Protein AF-0000000077150088 (afdb_homodimer)

Structure (mmCIF, N/CA/C/O backbone):
data_AF-0000000077150088-model_v1
#
loop_
_entity.id
_entity.type
_entity.pdbx_description
1 polymer 'Uncharacterized protein'
#
loop_
_atom_site.group_PDB
_atom_site.id
_atom_site.type_symbol
_atom_site.label_atom_id
_atom_site.label_alt_id
_atom_site.label_comp_id
_atom_site.label_asym_id
_atom_site.label_entity_id
_atom_site.label_seq_id
_atom_site.pdbx_PDB_ins_code
_atom_site.Cartn_x
_atom_site.Cartn_y
_atom_site.Cartn_z
_atom_site.occupancy
_atom_site.B_iso_or_equiv
_atom_site.auth_seq_id
_atom_site.auth_comp_id
_atom_site.auth_asym_id
_atom_site.auth_atom_id
_atom_site.pdbx_PDB_model_num
ATOM 1 N N . MET A 1 1 ? -1.764 -74.062 -27.953 1 73.75 1 MET A N 1
ATOM 2 C CA . MET A 1 1 ? -1.691 -73 -28.906 1 73.75 1 MET A CA 1
ATOM 3 C C . MET 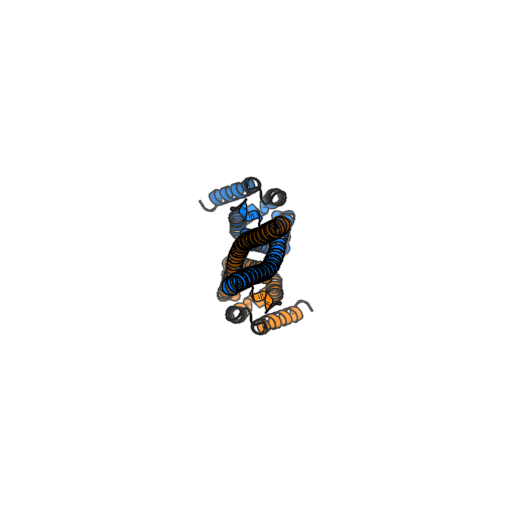A 1 1 ? -2.662 -71.875 -28.516 1 73.75 1 MET A C 1
ATOM 5 O O . MET A 1 1 ? -2.277 -70.688 -28.438 1 73.75 1 MET A O 1
ATOM 9 N N . LEU A 1 2 ? -3.887 -72.25 -28.016 1 81.06 2 LEU A N 1
ATOM 10 C CA . LEU A 1 2 ? -4.934 -71.312 -27.672 1 81.06 2 LEU A CA 1
ATOM 11 C C . LEU A 1 2 ? -4.582 -70.562 -26.391 1 81.06 2 LEU A C 1
ATOM 13 O O . LEU A 1 2 ? -4.773 -69.312 -26.312 1 81.06 2 LEU A O 1
ATOM 17 N N . ASN A 1 3 ? -3.908 -71.125 -25.469 1 83.56 3 ASN A N 1
ATOM 18 C CA . ASN A 1 3 ? -3.551 -70.5 -24.203 1 83.56 3 ASN A CA 1
ATOM 19 C C . ASN A 1 3 ? -2.42 -69.5 -24.359 1 83.56 3 ASN A C 1
ATOM 21 O O . ASN A 1 3 ? -2.406 -68.438 -23.688 1 83.56 3 ASN A O 1
ATOM 25 N N . GLN A 1 4 ? -1.544 -69.812 -25.297 1 83.75 4 GLN A N 1
ATOM 26 C CA . GLN A 1 4 ? -0.42 -68.938 -25.562 1 83.75 4 GLN A CA 1
ATOM 27 C C . GLN A 1 4 ? -0.878 -67.625 -26.266 1 83.75 4 GLN A C 1
ATOM 29 O O . GLN A 1 4 ? -0.397 -66.562 -25.969 1 83.75 4 GLN A O 1
ATOM 34 N N . VAL A 1 5 ? -1.806 -67.875 -27.172 1 76.44 5 VAL A N 1
ATOM 35 C CA . VAL A 1 5 ? -2.346 -66.75 -27.922 1 76.44 5 VAL A CA 1
ATOM 36 C C . VAL A 1 5 ? -3.131 -65.812 -26.969 1 76.44 5 VAL A C 1
ATOM 38 O O . VAL A 1 5 ? -3.006 -64.625 -27.047 1 76.44 5 VAL A O 1
ATOM 41 N N . ASN A 1 6 ? -3.908 -66.375 -26.078 1 77.75 6 ASN A N 1
ATOM 42 C CA . ASN A 1 6 ? -4.691 -65.562 -25.109 1 77.75 6 ASN A CA 1
ATOM 43 C C . ASN A 1 6 ? -3.795 -64.812 -24.141 1 77.75 6 ASN A C 1
ATOM 45 O O . ASN A 1 6 ? -4.105 -63.656 -23.797 1 77.75 6 ASN A O 1
ATOM 49 N N . LYS A 1 7 ? -2.719 -65.375 -23.766 1 81.5 7 LYS A N 1
ATOM 50 C CA . LYS A 1 7 ? -1.766 -64.75 -22.875 1 81.5 7 LYS A CA 1
ATOM 51 C C . LYS A 1 7 ? -1.104 -63.562 -23.562 1 81.5 7 LYS A C 1
ATOM 53 O O . LYS A 1 7 ? -0.898 -62.5 -22.953 1 81.5 7 LYS A O 1
ATOM 58 N N . LEU A 1 8 ? -0.9 -63.656 -24.812 1 77.44 8 LEU A N 1
ATOM 59 C CA . LEU A 1 8 ? -0.286 -62.594 -25.609 1 77.44 8 LEU A CA 1
ATOM 60 C C . LEU A 1 8 ? -1.258 -61.438 -25.812 1 77.44 8 LEU A C 1
ATOM 62 O O . LEU A 1 8 ? -0.861 -60.281 -25.75 1 77.44 8 LEU A O 1
ATOM 66 N N . ILE A 1 9 ? -2.492 -61.75 -26.031 1 77.75 9 ILE A N 1
ATOM 67 C CA . ILE A 1 9 ? -3.539 -60.75 -26.219 1 77.75 9 ILE A CA 1
ATOM 68 C C . ILE A 1 9 ? -3.766 -60 -24.922 1 77.75 9 ILE A C 1
ATOM 70 O O . ILE A 1 9 ? -3.854 -58.75 -24.922 1 77.75 9 ILE A O 1
ATOM 74 N N . HIS A 1 10 ? -3.793 -60.688 -23.859 1 81.81 10 HIS A N 1
ATOM 75 C CA . HIS A 1 10 ? -3.975 -60.062 -22.547 1 81.81 10 HIS A CA 1
ATOM 76 C C . HIS A 1 10 ? -2.811 -59.125 -22.203 1 81.81 10 HIS A C 1
ATOM 78 O O . HIS A 1 10 ? -3.014 -58.062 -21.656 1 81.81 10 HIS A O 1
ATOM 84 N N . LYS A 1 11 ? -1.665 -59.625 -22.594 1 81.19 11 LYS A N 1
ATOM 85 C CA . LYS A 1 11 ? -0.478 -58.844 -22.328 1 81.19 11 LYS A CA 1
ATOM 86 C C . LYS A 1 11 ? -0.499 -57.531 -23.156 1 81.19 11 LYS A C 1
ATOM 88 O O . LYS A 1 11 ? -0.157 -56.469 -22.656 1 81.19 11 LYS A O 1
ATOM 93 N N . LYS A 1 12 ? -0.99 -57.625 -24.391 1 81.75 12 LYS A N 1
ATOM 94 C CA . LYS A 1 12 ? -1.081 -56.469 -25.266 1 81.75 12 LYS A CA 1
ATOM 95 C C . LYS A 1 12 ? -2.123 -55.469 -24.75 1 81.75 12 LYS A C 1
ATOM 97 O O . LYS A 1 12 ? -1.881 -54.281 -24.734 1 81.75 12 LYS A O 1
ATOM 102 N N . TYR A 1 13 ? -3.193 -55.969 -24.328 1 84.06 13 TYR A N 1
ATOM 103 C CA . TYR A 1 13 ? -4.258 -55.125 -23.797 1 84.06 13 TYR A CA 1
ATOM 104 C C . TYR A 1 13 ? -3.811 -54.469 -22.5 1 84.06 13 TYR A C 1
ATOM 106 O O . TYR A 1 13 ? -4.121 -53.281 -22.281 1 84.06 13 TYR A O 1
ATOM 114 N N . PHE A 1 14 ? -3.084 -55.188 -21.75 1 84.31 14 PHE A N 1
ATOM 115 C CA . PHE A 1 14 ? -2.574 -54.656 -20.484 1 84.31 14 PHE A CA 1
ATOM 116 C C . PHE A 1 14 ? -1.602 -53.531 -20.75 1 84.31 14 PHE A C 1
ATOM 118 O O . PHE A 1 14 ? -1.722 -52.438 -20.141 1 84.31 14 PHE A O 1
ATOM 125 N N . VAL A 1 15 ? -0.765 -53.75 -21.688 1 84.94 15 VAL A N 1
ATOM 126 C CA . VAL A 1 15 ? 0.236 -52.719 -22.016 1 84.94 15 VAL A CA 1
ATOM 127 C C . VAL A 1 15 ? -0.448 -51.5 -22.609 1 84.94 15 VAL A C 1
ATOM 129 O O . VAL A 1 15 ? -0.115 -50.375 -22.25 1 84.94 15 VAL A O 1
ATOM 132 N N . ASN A 1 16 ? -1.408 -51.688 -23.469 1 86.31 16 ASN A N 1
ATOM 133 C CA . ASN A 1 16 ? -2.158 -50.594 -24.047 1 86.31 16 ASN A CA 1
ATOM 134 C C . ASN A 1 16 ? -2.92 -49.812 -22.984 1 86.31 16 ASN A C 1
ATOM 136 O O . ASN A 1 16 ? -2.988 -48.594 -23.047 1 86.31 16 ASN A O 1
ATOM 140 N N . SER A 1 17 ? -3.439 -50.594 -22.031 1 88 17 SER A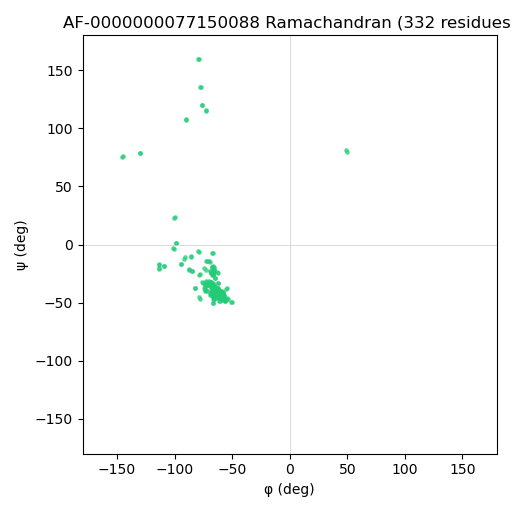 N 1
ATOM 141 C CA . SER A 1 17 ? -4.168 -49.938 -20.953 1 88 17 SER A CA 1
ATOM 142 C C . SER A 1 17 ? -3.244 -49.062 -20.109 1 88 17 SER A C 1
ATOM 144 O O . SER A 1 17 ? -3.619 -47.969 -19.719 1 88 17 SER A O 1
ATOM 146 N N . ILE A 1 18 ? -2.068 -49.5 -19.891 1 88.44 18 ILE A N 1
ATOM 147 C CA . ILE A 1 18 ? -1.089 -48.75 -19.125 1 88.44 18 ILE A CA 1
ATOM 148 C C . ILE A 1 18 ? -0.683 -47.5 -19.875 1 88.44 18 ILE A C 1
ATOM 150 O O . ILE A 1 18 ? -0.59 -46.406 -19.297 1 88.44 18 ILE A O 1
ATOM 154 N N . ILE A 1 19 ? -0.503 -47.594 -21.172 1 89.38 19 ILE A N 1
ATOM 155 C CA . ILE A 1 19 ? -0.108 -46.469 -22.016 1 89.38 19 ILE A CA 1
ATOM 156 C C . ILE A 1 19 ? -1.217 -45.406 -22.031 1 89.38 19 ILE A C 1
ATOM 158 O O . ILE A 1 19 ? -0.952 -44.219 -21.875 1 89.38 19 ILE A O 1
ATOM 162 N N . ILE A 1 20 ? -2.398 -45.906 -22.141 1 90.25 20 ILE A N 1
ATOM 163 C CA . ILE A 1 20 ? -3.541 -45 -22.172 1 90.25 20 ILE A CA 1
ATOM 164 C C . ILE A 1 20 ? -3.648 -44.281 -20.828 1 90.25 20 ILE A C 1
ATOM 166 O O . ILE A 1 20 ? -3.865 -43.062 -20.797 1 90.25 20 ILE A O 1
ATOM 170 N N . LEU A 1 21 ? -3.469 -45 -19.719 1 91.12 21 LEU A N 1
ATOM 171 C CA . LEU A 1 21 ? -3.527 -44.406 -18.391 1 91.12 21 LEU A CA 1
ATOM 172 C C . LEU A 1 21 ? -2.441 -43.344 -18.219 1 91.12 21 LEU A C 1
ATOM 174 O O . LEU A 1 21 ? -2.709 -42.25 -17.719 1 91.12 21 LEU A O 1
ATOM 178 N N . LEU A 1 22 ? -1.272 -43.656 -18.703 1 91.56 22 LEU A N 1
ATOM 179 C CA . LEU A 1 22 ? -0.158 -42.719 -18.594 1 91.56 22 LEU A CA 1
ATOM 180 C C . LEU A 1 22 ? -0.406 -41.469 -19.438 1 91.56 22 LEU A C 1
ATOM 182 O O . LEU A 1 22 ? -0.068 -40.375 -19.031 1 91.56 22 LEU A O 1
ATOM 186 N N . LEU A 1 23 ? -1.006 -41.656 -20.547 1 92.06 23 LEU A N 1
ATOM 187 C CA . LEU A 1 23 ? -1.337 -40.531 -21.422 1 92.06 23 LEU A CA 1
ATOM 188 C C . LEU A 1 23 ? -2.395 -39.625 -20.766 1 92.06 23 LEU A C 1
ATOM 190 O O . LEU A 1 23 ? -2.291 -38.406 -20.812 1 92.06 23 LEU A O 1
ATOM 194 N N . LEU A 1 24 ? -3.365 -40.25 -20.125 1 92.44 24 LEU A N 1
ATOM 195 C CA . LEU A 1 24 ? -4.418 -39.5 -19.453 1 92.44 24 LEU A CA 1
ATOM 196 C C . LEU A 1 24 ? -3.848 -38.719 -18.281 1 92.44 24 LEU A C 1
ATOM 198 O O . LEU A 1 24 ? -4.199 -37.531 -18.078 1 92.44 24 LEU A O 1
ATOM 202 N N . VAL A 1 25 ? -3.01 -39.344 -17.547 1 91.94 25 VAL A N 1
ATOM 203 C CA . VAL A 1 25 ? -2.363 -38.656 -16.422 1 91.94 25 VAL A CA 1
ATOM 204 C C . VAL A 1 25 ? -1.52 -37.5 -16.938 1 91.94 25 VAL A C 1
ATOM 206 O O . VAL A 1 25 ? -1.559 -36.406 -16.375 1 91.94 25 VAL A O 1
ATOM 209 N N . SER A 1 26 ? -0.781 -37.719 -18.016 1 91.44 26 SER A N 1
ATOM 210 C CA . SER A 1 26 ? 0.038 -36.656 -18.594 1 91.44 26 SER A CA 1
ATOM 211 C C . SER A 1 26 ? -0.821 -35.5 -19.062 1 91.44 26 SER A C 1
ATOM 213 O O . SER A 1 26 ? -0.481 -34.312 -18.844 1 91.44 26 SER A O 1
ATOM 215 N N . LEU A 1 27 ? -1.887 -35.812 -19.688 1 93 27 LEU A N 1
ATOM 216 C CA . LEU A 1 27 ? -2.797 -34.781 -20.156 1 93 27 LEU A CA 1
ATOM 217 C C . LEU A 1 27 ? -3.346 -33.969 -18.984 1 93 27 LEU A C 1
ATOM 219 O O . LEU A 1 27 ? -3.4 -32.75 -19.047 1 93 27 LEU A O 1
ATOM 223 N N . TYR A 1 28 ? -3.766 -34.656 -17.953 1 93.38 28 TYR A N 1
ATOM 224 C CA . TYR A 1 28 ? -4.273 -34 -16.75 1 93.38 28 TYR A CA 1
ATOM 225 C C . TYR A 1 28 ? -3.221 -33.062 -16.156 1 93.38 28 TYR A C 1
ATOM 227 O O . TYR A 1 28 ? -3.518 -31.938 -15.805 1 93.38 28 TYR A O 1
ATOM 235 N N . LEU A 1 29 ? -2.025 -33.469 -16.078 1 93.62 29 LEU A N 1
ATOM 236 C CA . LEU A 1 29 ? -0.931 -32.688 -15.531 1 93.62 29 LEU A CA 1
ATOM 237 C C . LEU A 1 29 ? -0.65 -31.453 -16.406 1 93.62 29 LEU A C 1
ATOM 239 O O . LEU A 1 29 ? -0.318 -30.391 -15.891 1 93.62 29 LEU A O 1
ATOM 243 N N . VAL A 1 30 ? -0.801 -31.625 -17.625 1 92.94 30 VAL A N 1
ATOM 244 C CA . VAL A 1 30 ? -0.592 -30.5 -18.531 1 92.94 30 VAL A CA 1
ATOM 245 C C . VAL A 1 30 ? -1.655 -29.438 -18.297 1 92.94 30 VAL A C 1
ATOM 247 O O . VAL A 1 30 ? -1.342 -28.25 -18.219 1 92.94 30 VAL A O 1
ATOM 250 N N . ILE A 1 31 ? -2.863 -29.875 -18.188 1 94.19 31 ILE A N 1
ATOM 251 C CA . ILE A 1 31 ? -3.965 -28.953 -17.953 1 94.19 31 ILE A CA 1
ATOM 252 C C . ILE A 1 31 ? -3.742 -28.234 -16.625 1 94.19 31 ILE A C 1
ATOM 254 O O . ILE A 1 31 ? -3.871 -27 -16.547 1 94.19 31 ILE A O 1
ATOM 258 N N . LEU A 1 32 ? -3.359 -28.969 -15.633 1 93.81 32 LEU A N 1
ATOM 259 C CA . LEU A 1 32 ? -3.084 -28.406 -14.312 1 93.81 32 LEU A CA 1
ATOM 260 C C . LEU A 1 32 ? -1.94 -27.391 -14.391 1 93.81 32 LEU A C 1
ATOM 262 O O . LEU A 1 32 ? -2.023 -26.312 -13.812 1 93.81 32 LEU A O 1
ATOM 266 N N . ASN A 1 33 ? -0.968 -27.797 -15.078 1 92.94 33 ASN A N 1
ATOM 267 C CA . ASN A 1 33 ? 0.198 -26.938 -15.234 1 92.94 33 ASN A CA 1
ATOM 268 C C . ASN A 1 33 ? -0.159 -25.641 -15.953 1 92.94 33 ASN A C 1
ATOM 270 O O . ASN A 1 33 ? 0.33 -24.562 -15.586 1 92.94 33 ASN A O 1
ATOM 274 N N . ASN A 1 34 ? -0.964 -25.734 -16.906 1 93.56 34 ASN A N 1
ATOM 275 C CA . ASN A 1 34 ? -1.378 -24.547 -17.656 1 93.56 34 ASN A CA 1
ATOM 276 C C . ASN A 1 34 ? -2.197 -23.594 -16.781 1 93.56 34 ASN A C 1
ATOM 278 O O . ASN A 1 34 ? -1.999 -22.375 -16.812 1 93.56 34 ASN A O 1
ATOM 282 N N . ASN A 1 35 ? -3.098 -24.109 -16.031 1 94.25 35 ASN A N 1
ATOM 283 C CA . ASN A 1 35 ? -3.896 -23.312 -15.109 1 94.25 35 ASN A CA 1
ATOM 284 C C . ASN A 1 35 ? -3.023 -22.609 -14.078 1 94.25 35 ASN A C 1
ATOM 286 O O . ASN A 1 35 ? -3.193 -21.406 -13.828 1 94.25 35 ASN A O 1
ATOM 290 N N . LYS A 1 36 ? -2.143 -23.266 -13.562 1 95.38 36 LYS A N 1
ATOM 291 C CA . LYS A 1 36 ? -1.234 -22.703 -12.562 1 95.38 36 LYS A CA 1
ATOM 292 C C . LYS A 1 36 ? -0.335 -21.625 -13.188 1 95.38 36 LYS A C 1
ATOM 294 O O . LYS A 1 36 ? -0.038 -20.625 -12.547 1 95.38 36 LYS A O 1
ATOM 299 N N . SER A 1 37 ? 0.022 -21.859 -14.406 1 95.19 37 SER A N 1
ATOM 300 C CA . SER A 1 37 ? 0.84 -20.875 -15.102 1 95.19 37 SER A CA 1
ATOM 301 C C . SER A 1 37 ? 0.089 -19.562 -15.273 1 95.19 37 SER A C 1
ATOM 303 O O . SER A 1 37 ? 0.669 -18.484 -15.117 1 95.19 37 SER A O 1
ATOM 305 N N . HIS A 1 38 ? -1.165 -19.641 -15.531 1 95.38 38 HIS A N 1
ATOM 306 C CA . HIS A 1 38 ? -1.985 -18.438 -15.68 1 95.38 38 HIS A CA 1
ATOM 307 C C . HIS A 1 38 ? -2.074 -17.672 -14.367 1 95.38 38 HIS A C 1
ATOM 309 O O . HIS A 1 38 ? -1.962 -16.453 -14.352 1 95.38 38 HIS A O 1
ATOM 315 N N . LEU A 1 39 ? -2.225 -18.359 -13.297 1 94.88 39 LEU A N 1
ATOM 316 C CA . LEU A 1 39 ? -2.297 -17.734 -11.969 1 94.88 39 LEU A CA 1
ATOM 317 C C . LEU A 1 39 ? -0.981 -17.062 -11.617 1 94.88 39 LEU A C 1
ATOM 319 O O . LEU A 1 39 ? -0.979 -15.953 -11.055 1 94.88 39 LEU A O 1
ATOM 323 N N . ILE A 1 40 ? 0.053 -17.703 -11.945 1 95.62 40 ILE A N 1
ATOM 324 C CA . ILE A 1 40 ? 1.38 -17.172 -11.664 1 95.62 40 ILE A CA 1
ATOM 325 C C . ILE A 1 40 ? 1.603 -15.898 -12.484 1 95.62 40 ILE A C 1
ATOM 327 O O . ILE A 1 40 ? 2.148 -14.914 -11.984 1 95.62 40 ILE A O 1
ATOM 331 N N . GLU A 1 41 ? 1.139 -15.867 -13.68 1 95.62 41 GLU A N 1
ATOM 332 C CA . GLU A 1 41 ? 1.267 -14.695 -14.539 1 95.62 41 GLU A CA 1
ATOM 333 C C . GLU A 1 41 ? 0.477 -13.508 -13.992 1 95.62 41 GLU A C 1
ATOM 335 O O . GLU A 1 41 ? 0.969 -12.383 -13.977 1 95.62 41 GLU A O 1
ATOM 340 N N . GLU A 1 42 ? -0.643 -13.727 -13.523 1 94.75 42 GLU A N 1
ATOM 341 C CA . GLU A 1 42 ? -1.463 -12.688 -12.914 1 94.75 42 GLU A CA 1
ATOM 342 C C . GLU A 1 42 ? -0.788 -12.117 -11.672 1 94.75 42 GLU A C 1
ATOM 344 O O . GLU A 1 42 ? -0.778 -10.898 -11.469 1 94.75 42 GLU A O 1
ATOM 349 N N . ASN A 1 43 ? -0.242 -12.977 -10.898 1 95.62 43 ASN A N 1
ATOM 350 C CA . ASN A 1 43 ? 0.453 -12.547 -9.688 1 95.62 43 ASN A CA 1
ATOM 351 C C . ASN A 1 43 ? 1.711 -11.75 -10.016 1 95.62 43 ASN A C 1
ATOM 353 O O . ASN A 1 43 ? 2.061 -10.805 -9.305 1 95.62 43 ASN A O 1
ATOM 357 N N . TYR A 1 44 ? 2.338 -12.156 -11.047 1 96.12 44 TYR A N 1
ATOM 358 C CA . TYR A 1 44 ? 3.521 -11.43 -11.5 1 96.12 44 TYR A CA 1
ATOM 359 C C . TYR A 1 44 ? 3.164 -10.016 -11.938 1 96.12 44 TYR A C 1
ATOM 361 O O . TYR A 1 44 ? 3.869 -9.062 -11.609 1 96.12 44 TYR A O 1
ATOM 369 N N . ALA A 1 45 ? 2.074 -9.844 -12.672 1 96.69 45 ALA A N 1
ATOM 370 C CA . ALA A 1 45 ? 1.604 -8.531 -13.094 1 96.69 45 ALA A CA 1
ATOM 371 C C . ALA A 1 45 ? 1.268 -7.652 -11.891 1 96.69 45 ALA A C 1
ATOM 373 O O . ALA A 1 45 ? 1.629 -6.473 -11.859 1 96.69 45 ALA A O 1
ATOM 374 N N . LYS A 1 46 ? 0.609 -8.219 -10.961 1 97.19 46 LYS A N 1
ATOM 375 C CA . LYS A 1 46 ? 0.279 -7.5 -9.734 1 97.19 46 LYS A CA 1
ATOM 376 C C . LYS A 1 46 ? 1.541 -7.059 -9 1 97.19 46 LYS A C 1
ATOM 378 O O . LYS A 1 46 ? 1.616 -5.93 -8.5 1 97.19 46 LYS A O 1
ATOM 383 N N . GLN A 1 47 ? 2.502 -7.934 -8.93 1 97.44 47 GLN A N 1
ATOM 384 C CA . GLN A 1 47 ? 3.771 -7.621 -8.289 1 97.44 47 GLN A CA 1
ATOM 385 C C . GLN A 1 47 ? 4.465 -6.449 -8.977 1 97.44 47 GLN A C 1
ATOM 387 O O . GLN A 1 47 ? 4.992 -5.555 -8.312 1 97.44 47 GLN A O 1
ATOM 392 N N . GLN A 1 48 ? 4.434 -6.445 -10.258 1 97.69 48 GLN A N 1
ATOM 393 C CA . GLN A 1 48 ? 5.051 -5.359 -11.016 1 97.69 48 GLN A CA 1
ATOM 394 C C . GLN A 1 48 ? 4.359 -4.031 -10.727 1 97.69 48 GLN A C 1
ATOM 396 O O . GLN A 1 48 ? 5.012 -2.988 -10.641 1 97.69 48 GLN A O 1
ATOM 401 N N . LEU A 1 49 ? 3.08 -4.129 -10.586 1 97.75 49 LEU A N 1
ATOM 402 C CA . LEU A 1 49 ? 2.318 -2.922 -10.289 1 97.75 49 LEU A CA 1
ATOM 403 C C . LEU A 1 49 ? 2.66 -2.393 -8.898 1 97.75 49 LEU A C 1
ATOM 405 O O . LEU A 1 49 ? 2.809 -1.185 -8.703 1 97.75 49 LEU A O 1
ATOM 409 N N . ILE A 1 50 ? 2.754 -3.256 -7.922 1 98.25 50 ILE A N 1
ATOM 410 C CA . ILE A 1 50 ? 3.133 -2.869 -6.566 1 98.25 50 ILE A CA 1
ATOM 411 C C . ILE A 1 50 ? 4.508 -2.207 -6.586 1 98.25 50 ILE A C 1
ATOM 413 O O . ILE A 1 50 ? 4.691 -1.128 -6.02 1 98.25 50 ILE A O 1
ATOM 417 N N . ASP A 1 51 ? 5.473 -2.828 -7.277 1 98.31 51 ASP A N 1
ATOM 418 C CA . ASP A 1 51 ? 6.824 -2.285 -7.363 1 98.31 51 ASP A CA 1
ATOM 419 C C . ASP A 1 51 ? 6.82 -0.905 -8.016 1 98.31 51 ASP A C 1
ATOM 421 O O . ASP A 1 51 ? 7.457 0.026 -7.516 1 98.31 51 ASP A O 1
ATOM 425 N N . LYS A 1 52 ? 6.102 -0.805 -9.07 1 98.38 52 LYS A N 1
ATOM 426 C CA . LYS A 1 52 ? 6.035 0.45 -9.812 1 98.38 52 LYS A CA 1
ATOM 427 C C . LYS A 1 52 ? 5.406 1.556 -8.969 1 98.38 52 LYS A C 1
ATOM 429 O O . LYS A 1 52 ? 5.914 2.678 -8.93 1 98.38 52 LYS A O 1
ATOM 434 N N . ASN A 1 53 ? 4.355 1.274 -8.312 1 98.44 53 ASN A N 1
ATOM 435 C CA . ASN A 1 53 ? 3.656 2.297 -7.539 1 98.44 53 ASN A CA 1
ATOM 436 C C . ASN A 1 53 ? 4.445 2.697 -6.293 1 98.44 53 ASN A C 1
ATOM 438 O O . ASN A 1 53 ? 4.418 3.857 -5.883 1 98.44 53 ASN A O 1
ATOM 442 N N . PHE A 1 54 ? 5.125 1.7 -5.723 1 98.75 54 PHE A N 1
ATOM 443 C CA . PHE A 1 54 ? 6.043 2.039 -4.641 1 98.75 54 PHE A CA 1
ATOM 444 C C . PHE A 1 54 ? 7.055 3.084 -5.094 1 98.75 54 PHE A C 1
ATOM 446 O O . PHE A 1 54 ? 7.23 4.109 -4.434 1 98.75 54 PHE A O 1
ATOM 453 N N . ILE A 1 55 ? 7.645 2.869 -6.223 1 98.75 55 ILE A N 1
ATOM 454 C CA . ILE A 1 55 ? 8.641 3.785 -6.762 1 98.75 55 ILE A CA 1
ATOM 455 C C . ILE A 1 55 ? 7.996 5.129 -7.078 1 98.75 55 ILE A C 1
ATOM 457 O O . ILE A 1 55 ? 8.578 6.184 -6.82 1 98.75 55 ILE A O 1
ATOM 461 N N . ASN A 1 56 ? 6.84 5.109 -7.613 1 98.62 56 ASN A N 1
ATOM 462 C CA . ASN A 1 56 ? 6.129 6.344 -7.934 1 98.62 56 ASN A CA 1
ATOM 463 C C . ASN A 1 56 ? 5.867 7.184 -6.688 1 98.62 56 ASN A C 1
ATOM 465 O O . ASN A 1 56 ? 6.16 8.375 -6.664 1 98.62 56 ASN A O 1
ATOM 469 N N . TYR A 1 57 ? 5.336 6.547 -5.633 1 98.5 57 TYR A N 1
ATOM 470 C CA . TYR A 1 57 ? 5.043 7.27 -4.398 1 98.5 57 TYR A CA 1
ATOM 471 C C . TYR A 1 57 ? 6.324 7.77 -3.746 1 98.5 57 TYR A C 1
ATOM 473 O O . TYR A 1 57 ? 6.371 8.891 -3.229 1 98.5 57 TYR A O 1
ATOM 481 N N . LEU A 1 58 ? 7.344 6.938 -3.76 1 98.69 58 LEU A N 1
ATOM 482 C CA . LEU A 1 58 ? 8.609 7.355 -3.172 1 98.69 58 LEU A CA 1
ATOM 483 C C . LEU A 1 58 ? 9.227 8.508 -3.961 1 98.69 58 LEU A C 1
ATOM 485 O O . LEU A 1 58 ? 9.805 9.422 -3.377 1 98.69 58 LEU A O 1
ATOM 489 N N . SER A 1 59 ? 9.109 8.438 -5.242 1 98.75 59 SER A N 1
ATOM 490 C CA . SER A 1 59 ? 9.594 9.508 -6.105 1 98.75 59 SER A CA 1
ATOM 491 C C . SER A 1 59 ? 8.836 10.812 -5.844 1 98.75 59 SER A C 1
ATOM 493 O O . SER A 1 59 ? 9.438 11.891 -5.828 1 98.75 59 SER A O 1
ATOM 495 N N . GLN A 1 60 ? 7.555 10.703 -5.691 1 98.31 60 GLN A N 1
ATOM 496 C CA . GLN A 1 60 ? 6.766 11.875 -5.348 1 98.31 60 GLN A CA 1
ATOM 497 C C . GLN A 1 60 ? 7.191 12.453 -3.998 1 98.31 60 GLN A C 1
ATOM 499 O O . GLN A 1 60 ? 7.316 13.664 -3.846 1 98.31 60 GLN A O 1
ATOM 504 N N . THR A 1 61 ? 7.387 11.555 -3.055 1 98.38 61 THR A N 1
ATOM 505 C CA . THR A 1 61 ? 7.891 11.977 -1.751 1 98.38 61 THR A CA 1
ATOM 506 C C . THR A 1 61 ? 9.203 12.734 -1.898 1 98.38 61 THR A C 1
ATOM 508 O O . THR A 1 61 ? 9.383 13.805 -1.314 1 98.38 61 THR A O 1
ATOM 511 N N . GLN A 1 62 ? 10.086 12.148 -2.652 1 98.31 62 GLN A N 1
ATOM 512 C CA . GLN A 1 62 ? 11.367 12.789 -2.908 1 98.31 62 GLN A CA 1
ATOM 513 C C . GLN A 1 62 ? 11.18 14.172 -3.518 1 98.31 62 GLN A C 1
ATOM 515 O O . GLN A 1 62 ? 11.805 15.141 -3.086 1 98.31 62 GLN A O 1
ATOM 520 N N . SER A 1 63 ? 10.328 14.25 -4.5 1 97.69 63 SER A N 1
ATOM 521 C CA . SER A 1 63 ? 10.047 15.516 -5.172 1 97.69 63 SER A CA 1
ATOM 522 C C . SER A 1 63 ? 9.477 16.547 -4.203 1 97.69 63 SER A C 1
ATOM 524 O O . SER A 1 63 ? 9.805 17.734 -4.281 1 97.69 63 SER A O 1
ATOM 526 N N . ASP A 1 64 ? 8.617 16.125 -3.318 1 96.81 64 ASP A N 1
ATOM 527 C CA . ASP A 1 64 ? 8.039 17.016 -2.318 1 96.81 64 ASP A CA 1
ATOM 528 C C . ASP A 1 64 ? 9.117 17.656 -1.448 1 96.81 64 ASP A C 1
ATOM 530 O O . ASP A 1 64 ? 9.055 18.844 -1.137 1 96.81 64 ASP A O 1
ATOM 534 N N . PHE A 1 65 ? 10.078 16.922 -1.095 1 97.06 65 PHE A N 1
ATOM 535 C CA . PHE A 1 65 ? 11.18 17.453 -0.291 1 97.06 65 PHE A CA 1
ATOM 536 C C . PHE A 1 65 ? 12 18.453 -1.091 1 97.06 65 PHE A C 1
ATOM 538 O O . PHE A 1 65 ? 12.734 19.266 -0.516 1 97.06 65 PHE A O 1
ATOM 545 N N . GLY A 1 66 ? 11.883 18.406 -2.344 1 94.75 66 GLY A N 1
ATOM 546 C CA . GLY A 1 66 ? 12.57 19.359 -3.209 1 94.75 66 GLY A CA 1
ATOM 547 C C . GLY A 1 66 ? 12.039 20.766 -3.094 1 94.75 66 GLY A C 1
ATOM 548 O O . GLY A 1 66 ? 12.711 21.734 -3.484 1 94.75 66 GLY A O 1
ATOM 549 N N . ALA A 1 67 ? 10.797 20.984 -2.65 1 89.75 67 ALA A N 1
ATOM 550 C CA . ALA A 1 67 ? 10.164 22.297 -2.508 1 89.75 67 ALA A CA 1
ATOM 551 C C . ALA A 1 67 ? 10.844 23.109 -1.415 1 89.75 67 ALA A C 1
ATOM 553 O O . ALA A 1 67 ? 10.68 24.328 -1.354 1 89.75 67 ALA A O 1
ATOM 554 N N . ASP A 1 68 ? 11.773 22.531 -0.654 1 87.12 68 ASP A N 1
ATOM 555 C CA . ASP A 1 68 ? 12.398 23.203 0.472 1 87.12 68 ASP A CA 1
ATOM 556 C C . ASP A 1 68 ? 11.359 23.844 1.384 1 87.12 68 ASP A C 1
ATOM 558 O O . ASP A 1 68 ? 11.234 25.078 1.432 1 87.12 68 ASP A O 1
ATOM 562 N N . PHE A 1 69 ? 10.742 23.156 2.242 1 90.94 69 PHE A N 1
ATOM 563 C CA . PHE A 1 69 ? 9.609 23.531 3.078 1 90.94 69 PHE A CA 1
ATOM 564 C C . PHE A 1 69 ? 9.922 24.781 3.893 1 90.94 69 PHE A C 1
ATOM 566 O O . PHE A 1 69 ? 9.062 25.656 4.047 1 90.94 69 PHE A O 1
ATOM 573 N N . PHE A 1 70 ? 11.055 24.891 4.34 1 86.75 70 PHE A N 1
ATOM 574 C CA . PHE A 1 70 ? 11.43 25.938 5.289 1 86.75 70 PHE A CA 1
ATOM 575 C C . PHE A 1 70 ? 11.5 27.297 4.602 1 86.75 70 PHE A C 1
ATOM 577 O O . PHE A 1 70 ? 11.297 28.328 5.238 1 86.75 70 PHE A O 1
ATOM 584 N N . LYS A 1 71 ? 11.664 27.328 3.336 1 89.69 71 LYS A N 1
ATOM 585 C CA . LYS A 1 71 ? 11.812 28.578 2.59 1 89.69 71 LYS A CA 1
ATOM 586 C C . LYS A 1 71 ? 10.461 29.094 2.098 1 89.69 71 LYS A C 1
ATOM 588 O O . LYS A 1 71 ? 10.359 30.234 1.646 1 89.69 71 LYS A O 1
ATOM 593 N N . ILE A 1 72 ? 9.523 28.312 2.205 1 91.5 72 ILE A N 1
ATOM 594 C CA . ILE A 1 72 ? 8.195 28.734 1.791 1 91.5 72 ILE A CA 1
ATOM 595 C C . ILE A 1 72 ? 7.602 29.672 2.846 1 91.5 72 ILE A C 1
ATOM 597 O O . ILE A 1 72 ? 7.352 29.25 3.979 1 91.5 72 ILE A O 1
ATOM 601 N N . GLN A 1 73 ? 7.281 30.875 2.463 1 91.12 73 GLN A N 1
ATOM 602 C CA . GLN A 1 73 ? 6.859 31.922 3.395 1 91.12 73 GLN A CA 1
ATOM 603 C C . GLN A 1 73 ? 5.375 31.781 3.734 1 91.12 73 GLN A C 1
ATOM 605 O O . GLN A 1 73 ? 4.977 32 4.883 1 91.12 73 GLN A O 1
ATOM 610 N N . GLN A 1 74 ? 4.633 31.406 2.721 1 92.06 74 GLN A N 1
ATOM 611 C CA . GLN A 1 74 ? 3.201 31.25 2.961 1 92.06 74 GLN A CA 1
ATOM 612 C C . GLN A 1 74 ? 2.914 30 3.791 1 92.06 74 GLN A C 1
ATOM 614 O O . GLN A 1 74 ? 3.049 28.875 3.301 1 92.06 74 GLN A O 1
ATOM 619 N N . ILE A 1 75 ? 2.412 30.219 4.953 1 87.88 75 ILE A N 1
ATOM 620 C CA . ILE A 1 75 ? 2.229 29.141 5.926 1 87.88 75 ILE A CA 1
ATOM 621 C C . ILE A 1 75 ? 1.239 28.109 5.379 1 87.88 75 ILE A C 1
ATOM 623 O O . ILE A 1 75 ? 1.438 26.906 5.535 1 87.88 75 ILE A O 1
ATOM 627 N N . ASP A 1 76 ? 0.22 28.531 4.723 1 86 76 ASP A N 1
ATOM 628 C CA . ASP A 1 76 ? -0.813 27.641 4.207 1 86 76 ASP A CA 1
ATOM 629 C C . ASP A 1 76 ? -0.266 26.766 3.086 1 86 76 ASP A C 1
ATOM 631 O O . ASP A 1 76 ? -0.611 25.578 2.994 1 86 76 ASP A O 1
ATOM 635 N N . VAL A 1 77 ? 0.547 27.375 2.287 1 90.69 77 VAL A N 1
ATOM 636 C CA . VAL A 1 77 ? 1.163 26.625 1.198 1 90.69 77 VAL A CA 1
ATOM 637 C C . VAL A 1 77 ? 2.135 25.594 1.767 1 90.69 77 VAL A C 1
ATOM 639 O O . VAL A 1 77 ? 2.145 24.438 1.339 1 90.69 77 VAL A O 1
ATOM 642 N N . ARG A 1 78 ? 2.902 25.969 2.727 1 91.62 78 ARG A N 1
ATOM 643 C CA . ARG A 1 78 ? 3.861 25.078 3.359 1 91.62 78 ARG A CA 1
ATOM 644 C C . ARG A 1 78 ? 3.154 23.875 3.998 1 91.62 78 ARG A C 1
ATOM 646 O O . ARG A 1 78 ? 3.574 22.734 3.822 1 91.62 78 ARG A O 1
ATOM 653 N N . LYS A 1 79 ? 2.107 24.141 4.645 1 88.19 79 LYS A N 1
ATOM 654 C CA . LYS A 1 79 ? 1.343 23.094 5.316 1 88.19 79 LYS A CA 1
ATOM 655 C C . LYS A 1 79 ? 0.762 22.109 4.305 1 88.19 79 LYS A C 1
ATOM 657 O O . LYS A 1 79 ? 0.771 20.891 4.535 1 88.19 79 LYS A O 1
ATOM 662 N N . LYS A 1 80 ? 0.313 22.641 3.27 1 89.25 80 LYS A N 1
ATOM 663 C CA . LYS A 1 80 ? -0.284 21.812 2.234 1 89.25 80 LYS A CA 1
ATOM 664 C C . LYS A 1 80 ? 0.761 20.891 1.596 1 89.25 80 LYS A C 1
ATOM 666 O O . LYS A 1 80 ? 0.515 19.703 1.396 1 89.25 80 LYS A O 1
ATOM 671 N N . LEU A 1 81 ? 1.83 21.469 1.318 1 93.62 81 LEU A N 1
ATOM 672 C CA . LEU A 1 81 ? 2.896 20.688 0.695 1 93.62 81 LEU A CA 1
ATOM 673 C C . LEU A 1 81 ? 3.432 19.641 1.654 1 93.62 81 LEU A C 1
ATOM 675 O O . LEU A 1 81 ? 3.709 18.5 1.246 1 93.62 81 LEU A O 1
ATOM 679 N N . TYR A 1 82 ? 3.527 20 2.832 1 93.94 82 TYR A N 1
ATOM 680 C CA . TYR A 1 82 ? 4.008 19.078 3.844 1 93.94 82 TYR A CA 1
ATOM 681 C C . TYR A 1 82 ? 3.018 17.922 4.043 1 93.94 82 TYR A C 1
ATOM 683 O O . TYR A 1 82 ? 3.416 16.766 4.156 1 93.94 82 TYR A O 1
ATOM 691 N N . SER A 1 83 ? 1.796 18.234 4.051 1 93.31 83 SER A N 1
ATOM 692 C CA . SER A 1 83 ? 0.747 17.234 4.164 1 93.31 83 SER A CA 1
ATOM 693 C C . SER A 1 83 ? 0.768 16.281 2.977 1 93.31 83 SER A C 1
ATOM 695 O O . SER A 1 83 ? 0.618 15.062 3.146 1 93.31 83 SER A O 1
ATOM 697 N N . GLN A 1 84 ? 0.964 16.844 1.853 1 94.62 84 GLN A N 1
ATOM 698 C CA . GLN A 1 84 ? 1.074 16 0.662 1 94.62 84 GLN A CA 1
ATOM 699 C C . GLN A 1 84 ? 2.264 15.055 0.763 1 94.62 84 GLN A C 1
ATOM 701 O O . GLN A 1 84 ? 2.164 13.883 0.395 1 94.62 84 GLN A O 1
ATOM 706 N N . CYS A 1 85 ? 3.291 15.562 1.217 1 97.25 85 CYS A N 1
ATOM 707 C CA . CYS A 1 85 ? 4.484 14.742 1.401 1 97.25 85 CYS A CA 1
ATOM 708 C C . CYS A 1 85 ? 4.211 13.586 2.352 1 97.25 85 CYS A C 1
ATOM 710 O O . CYS A 1 85 ? 4.621 12.453 2.09 1 97.25 85 CYS A O 1
ATOM 712 N N . LEU A 1 86 ? 3.512 13.836 3.43 1 96.75 86 LEU A N 1
ATOM 713 C CA . LEU A 1 86 ? 3.135 12.805 4.387 1 96.75 86 LEU A CA 1
ATOM 714 C C . LEU A 1 86 ? 2.271 11.734 3.723 1 96.75 86 LEU A C 1
ATOM 716 O O . LEU A 1 86 ? 2.479 10.539 3.939 1 96.75 86 LEU A O 1
ATOM 720 N N . ILE A 1 87 ? 1.416 12.141 2.918 1 96.69 87 ILE A N 1
ATOM 721 C CA . ILE A 1 87 ? 0.496 11.242 2.232 1 96.69 87 ILE A CA 1
ATOM 722 C C . ILE A 1 87 ? 1.271 10.352 1.265 1 96.69 87 ILE A C 1
ATOM 724 O O . ILE A 1 87 ? 1.113 9.133 1.275 1 96.69 87 ILE A O 1
ATOM 728 N N . ASP A 1 88 ? 2.068 10.984 0.477 1 97.56 88 ASP A N 1
ATOM 729 C CA . ASP A 1 88 ? 2.855 10.234 -0.495 1 97.56 88 ASP A CA 1
ATOM 730 C C . ASP A 1 88 ? 3.793 9.25 0.202 1 97.56 88 ASP A C 1
ATOM 732 O O . ASP A 1 88 ? 3.916 8.102 -0.216 1 97.56 88 ASP A O 1
ATOM 736 N N . LEU A 1 89 ? 4.449 9.719 1.246 1 98.69 89 LEU A N 1
ATOM 737 C CA . LEU A 1 89 ? 5.348 8.859 2.01 1 98.69 89 LEU A CA 1
ATOM 738 C C . LEU A 1 89 ? 4.586 7.703 2.648 1 98.69 89 LEU A C 1
ATOM 740 O O . LEU A 1 89 ? 5.07 6.57 2.67 1 98.69 89 LEU A O 1
ATOM 744 N N . SER A 1 90 ? 3.443 7.938 3.207 1 98.38 90 SER A N 1
ATOM 745 C CA . SER A 1 90 ? 2.617 6.895 3.805 1 98.38 90 SER A CA 1
ATOM 746 C C . SER A 1 90 ? 2.223 5.844 2.773 1 98.38 90 SER A C 1
ATOM 748 O O . SER A 1 90 ? 2.213 4.645 3.072 1 98.38 90 SER A O 1
ATOM 750 N N . SER A 1 91 ? 1.898 6.328 1.6 1 98.31 91 SER A N 1
ATOM 751 C CA . SER A 1 91 ? 1.561 5.406 0.521 1 98.31 91 SER A CA 1
ATOM 752 C C . SER A 1 91 ? 2.754 4.535 0.145 1 98.31 91 SER A C 1
ATOM 754 O O . SER A 1 91 ? 2.615 3.32 -0.024 1 98.31 91 SER A O 1
ATOM 756 N N . ALA A 1 92 ? 3.883 5.18 0.02 1 98.62 92 ALA A N 1
ATOM 757 C CA . ALA A 1 92 ? 5.09 4.41 -0.26 1 98.62 92 ALA A CA 1
ATOM 758 C C . ALA A 1 92 ? 5.359 3.389 0.843 1 98.62 92 ALA A C 1
ATOM 760 O O . ALA A 1 92 ? 5.617 2.215 0.563 1 98.62 92 ALA A O 1
ATOM 761 N N . PHE A 1 93 ? 5.262 3.834 2.057 1 98.44 93 PHE A N 1
ATOM 762 C CA . PHE A 1 93 ? 5.48 2.967 3.209 1 98.44 93 PHE A CA 1
ATOM 763 C C . PHE A 1 93 ? 4.535 1.773 3.176 1 98.44 93 PHE A C 1
ATOM 765 O O . PHE A 1 93 ? 4.953 0.637 3.408 1 98.44 93 PHE A O 1
ATOM 772 N N . SER A 1 94 ? 3.322 1.931 2.883 1 98.31 94 SER A N 1
ATOM 773 C CA . SER A 1 94 ? 2.301 0.89 2.951 1 98.31 94 SER A CA 1
ATOM 774 C C . SER A 1 94 ? 2.557 -0.202 1.917 1 98.31 94 SER A C 1
ATOM 776 O O . SER A 1 94 ? 2.178 -1.357 2.119 1 98.31 94 SER A O 1
ATOM 778 N N . LEU A 1 95 ? 3.25 0.182 0.874 1 98.44 95 LEU A N 1
ATOM 779 C CA . LEU A 1 95 ? 3.512 -0.773 -0.197 1 98.44 95 LEU A CA 1
ATOM 780 C C . LEU A 1 95 ? 4.867 -1.444 -0.006 1 98.44 95 LEU A C 1
ATOM 782 O O . LEU A 1 95 ? 5.145 -2.48 -0.614 1 98.44 95 LEU A O 1
ATOM 786 N N . ALA A 1 96 ? 5.754 -0.907 0.805 1 98.06 96 ALA A N 1
ATOM 787 C CA . ALA A 1 96 ? 7.172 -1.239 0.853 1 98.06 96 ALA A CA 1
ATOM 788 C C . ALA A 1 96 ? 7.383 -2.727 1.119 1 98.06 96 ALA A C 1
ATOM 790 O O . ALA A 1 96 ? 8.148 -3.389 0.418 1 98.06 96 ALA A O 1
ATOM 791 N N . GLU A 1 97 ? 6.672 -3.312 2.039 1 96.12 97 GLU A N 1
ATOM 792 C CA . GLU A 1 97 ? 6.902 -4.691 2.461 1 96.12 97 GLU A CA 1
ATOM 793 C C . GLU A 1 97 ? 6.445 -5.676 1.388 1 96.12 97 GLU A C 1
ATOM 795 O O . GLU A 1 97 ? 6.84 -6.848 1.404 1 96.12 97 GLU A O 1
ATOM 800 N N . TYR A 1 98 ? 5.691 -5.195 0.44 1 97.12 98 TYR A N 1
ATOM 801 C CA . TYR A 1 98 ? 5.133 -6.098 -0.562 1 97.12 98 TYR A CA 1
ATOM 802 C C . TYR A 1 98 ? 5.93 -6.031 -1.858 1 97.12 98 TYR A C 1
ATOM 804 O O . TYR A 1 98 ? 5.648 -6.766 -2.809 1 97.12 98 TYR A O 1
ATOM 812 N N . THR A 1 99 ? 6.922 -5.164 -1.903 1 97.62 99 THR A N 1
ATOM 813 C CA . THR A 1 99 ? 7.727 -5.016 -3.111 1 97.62 99 THR A CA 1
ATOM 814 C C . THR A 1 99 ? 8.766 -6.129 -3.213 1 97.62 99 THR A C 1
ATOM 816 O O . THR A 1 99 ? 9.07 -6.793 -2.221 1 97.62 99 THR A O 1
ATOM 819 N N . THR A 1 100 ? 9.242 -6.332 -4.422 1 96.12 100 THR A N 1
ATOM 820 C CA . THR A 1 100 ? 10.367 -7.242 -4.609 1 96.12 100 THR A CA 1
ATOM 821 C C . THR A 1 100 ? 11.633 -6.684 -3.965 1 96.12 100 THR A C 1
ATOM 823 O O . THR A 1 100 ? 12.562 -7.434 -3.664 1 96.12 100 THR A O 1
ATOM 826 N N . TYR A 1 101 ? 11.664 -5.395 -3.689 1 95.56 101 TYR A N 1
ATOM 827 C CA . TYR A 1 101 ? 12.82 -4.746 -3.088 1 95.56 101 TYR A CA 1
ATOM 828 C C . TYR A 1 101 ? 12.992 -5.172 -1.637 1 95.56 101 TYR A C 1
ATOM 830 O O . TYR A 1 101 ? 14.117 -5.199 -1.12 1 95.56 101 TYR A O 1
ATOM 838 N N . ASP A 1 102 ? 11.891 -5.449 -0.99 1 93.5 102 ASP A N 1
ATOM 839 C CA . ASP A 1 102 ? 11.914 -5.832 0.419 1 93.5 102 ASP A CA 1
ATOM 840 C C . ASP A 1 102 ? 12.68 -7.137 0.62 1 93.5 102 ASP A C 1
ATOM 842 O O . ASP A 1 102 ? 13.203 -7.395 1.706 1 93.5 102 ASP A O 1
ATOM 846 N N . ASN A 1 103 ? 12.781 -7.945 -0.365 1 88.56 103 ASN A N 1
ATOM 847 C CA . ASN A 1 103 ? 13.484 -9.219 -0.294 1 88.56 103 ASN A CA 1
ATOM 848 C C . ASN A 1 103 ? 14.969 -9.023 0.003 1 88.56 103 ASN A C 1
ATOM 850 O O . ASN A 1 103 ? 15.586 -9.852 0.681 1 88.56 103 ASN A O 1
ATOM 854 N N . THR A 1 104 ? 15.5 -7.988 -0.475 1 89.06 104 THR A N 1
ATOM 855 C CA . THR A 1 104 ? 16.938 -7.754 -0.333 1 89.06 104 THR A CA 1
ATOM 856 C C . THR A 1 104 ? 17.203 -6.547 0.566 1 89.06 104 THR A C 1
ATOM 858 O O . THR A 1 104 ? 18.312 -6.355 1.043 1 89.06 104 THR A O 1
ATOM 861 N N . ASN A 1 105 ? 16.297 -5.777 0.764 1 89.25 105 ASN A N 1
ATOM 862 C CA . ASN A 1 105 ? 16.344 -4.598 1.617 1 89.25 105 ASN A CA 1
ATOM 863 C C . ASN A 1 105 ? 15.172 -4.559 2.592 1 89.25 105 ASN A C 1
ATOM 865 O O . ASN A 1 105 ? 14.281 -3.715 2.471 1 89.25 105 ASN A O 1
ATOM 869 N N . SER A 1 106 ? 15.219 -5.297 3.646 1 89.62 106 SER A N 1
ATOM 870 C CA . SER A 1 106 ? 14.086 -5.547 4.527 1 89.62 106 SER A CA 1
ATOM 871 C C . SER A 1 106 ? 13.852 -4.375 5.477 1 89.62 106 SER A C 1
ATOM 873 O O . SER A 1 106 ? 12.82 -4.309 6.148 1 89.62 106 SER A O 1
ATOM 875 N N . SER A 1 107 ? 14.742 -3.422 5.422 1 94.31 107 SER A N 1
ATOM 876 C CA . SER A 1 107 ? 14.617 -2.316 6.367 1 94.31 107 SER A CA 1
ATOM 877 C C . SER A 1 107 ? 13.953 -1.106 5.715 1 94.31 107 SER A C 1
ATOM 879 O O . SER A 1 107 ? 13.812 -0.054 6.344 1 94.31 107 SER A O 1
ATOM 881 N N . ILE A 1 108 ? 13.57 -1.195 4.473 1 95.81 108 ILE A N 1
ATOM 882 C CA . ILE A 1 108 ? 13.023 -0.055 3.748 1 95.81 108 ILE A CA 1
ATOM 883 C C . ILE A 1 108 ? 11.734 0.414 4.426 1 95.81 108 ILE A C 1
ATOM 885 O O . ILE A 1 108 ? 11.523 1.614 4.613 1 95.81 108 ILE A O 1
ATOM 889 N N . ASP A 1 109 ? 10.906 -0.555 4.82 1 95.06 109 ASP A N 1
ATOM 890 C CA . ASP A 1 109 ? 9.641 -0.204 5.457 1 95.06 109 ASP A CA 1
ATOM 891 C C . ASP A 1 109 ? 9.875 0.452 6.816 1 95.06 109 ASP A C 1
ATOM 893 O O . ASP A 1 109 ? 9.258 1.476 7.133 1 95.06 109 ASP A O 1
ATOM 897 N N . VAL A 1 110 ? 10.836 -0.031 7.566 1 95.62 110 VAL A N 1
ATOM 898 C CA . VAL A 1 110 ? 11.148 0.495 8.891 1 95.62 110 VAL A CA 1
ATOM 899 C C . VAL A 1 110 ? 11.695 1.916 8.766 1 95.62 110 VAL A C 1
ATOM 901 O O . VAL A 1 110 ? 11.32 2.799 9.539 1 95.62 110 VAL A O 1
ATOM 904 N N . THR A 1 111 ? 12.531 2.113 7.844 1 97.44 111 THR A N 1
ATOM 905 C CA . THR A 1 111 ? 13.133 3.426 7.645 1 97.44 111 THR A CA 1
ATOM 906 C C . THR A 1 111 ? 12.078 4.441 7.207 1 97.44 111 THR A C 1
ATOM 908 O O . THR A 1 111 ? 12.031 5.559 7.73 1 97.44 111 THR A O 1
ATOM 911 N N . LEU A 1 112 ? 11.258 4.066 6.25 1 98 112 LEU A N 1
ATOM 912 C CA . LEU A 1 112 ? 10.211 4.965 5.777 1 98 112 LEU A CA 1
ATOM 913 C C . LEU A 1 112 ? 9.219 5.266 6.895 1 98 112 LEU A C 1
ATOM 915 O O . LEU A 1 112 ? 8.758 6.402 7.031 1 98 112 LEU A O 1
ATOM 919 N N . TYR A 1 113 ? 8.938 4.281 7.68 1 96.88 113 TYR A N 1
ATOM 920 C CA . TYR A 1 113 ? 8.055 4.484 8.82 1 96.88 113 TYR A CA 1
ATOM 921 C C . TYR A 1 113 ? 8.672 5.449 9.828 1 96.88 113 TYR A C 1
ATOM 923 O O . TYR A 1 113 ? 7.984 6.324 10.359 1 96.88 113 TYR A O 1
ATOM 931 N N . SER A 1 114 ? 9.898 5.262 10.062 1 97.12 114 SER A N 1
ATOM 932 C CA . SER A 1 114 ? 10.602 6.16 10.977 1 97.12 114 SER A CA 1
ATOM 933 C C . SER A 1 114 ? 10.562 7.598 10.469 1 97.12 114 SER A C 1
ATOM 935 O O . SER A 1 114 ? 10.398 8.531 11.258 1 97.12 114 SER A O 1
ATOM 937 N N . LEU A 1 115 ? 10.781 7.781 9.211 1 98.25 115 LEU A N 1
ATOM 938 C CA . LEU A 1 115 ? 10.695 9.109 8.625 1 98.25 115 LEU A CA 1
ATOM 939 C C . LEU A 1 115 ? 9.289 9.688 8.797 1 98.25 115 LEU A C 1
ATOM 941 O O . LEU A 1 115 ? 9.141 10.859 9.156 1 98.25 115 LEU A O 1
ATOM 945 N N . LEU A 1 116 ? 8.305 8.867 8.547 1 97.31 116 LEU A N 1
ATOM 946 C CA . LEU A 1 116 ? 6.914 9.273 8.711 1 97.31 116 LEU A CA 1
ATOM 947 C C . LEU A 1 116 ? 6.648 9.75 10.141 1 97.31 116 LEU A C 1
ATOM 949 O O . LEU A 1 116 ? 6.051 10.805 10.344 1 97.31 116 LEU A O 1
ATOM 953 N N . ARG A 1 117 ? 7.117 9 11.086 1 95.75 117 ARG A N 1
ATOM 954 C CA . ARG A 1 117 ? 6.934 9.352 12.492 1 95.75 117 ARG A CA 1
ATOM 955 C C . ARG A 1 117 ? 7.676 10.633 12.844 1 95.75 117 ARG A C 1
ATOM 957 O O . ARG A 1 117 ? 7.152 11.484 13.562 1 95.75 117 ARG A O 1
ATOM 964 N N . ALA A 1 118 ? 8.836 10.727 12.352 1 96.56 118 ALA A N 1
ATOM 965 C CA . ALA A 1 118 ? 9.617 11.938 12.594 1 96.56 118 ALA A CA 1
ATOM 966 C C . ALA A 1 118 ? 8.922 13.164 12.008 1 96.56 118 ALA A C 1
ATOM 968 O O . ALA A 1 118 ? 8.953 14.25 12.602 1 96.56 118 ALA A O 1
ATOM 969 N N . MET A 1 119 ? 8.328 13.039 10.867 1 96.31 119 MET A N 1
ATOM 970 C CA . MET A 1 119 ? 7.641 14.148 10.211 1 96.31 119 MET A CA 1
ATOM 971 C C . MET A 1 119 ? 6.391 14.555 10.984 1 96.31 119 MET A C 1
ATOM 973 O O . MET A 1 119 ? 5.93 15.695 10.867 1 96.31 119 MET A O 1
ATOM 977 N N . GLN A 1 120 ? 5.844 13.664 11.734 1 93.31 120 GLN A N 1
ATOM 978 C CA . GLN A 1 120 ? 4.609 13.93 12.461 1 93.31 120 GLN A CA 1
ATOM 979 C C . GLN A 1 120 ? 4.902 14.562 13.82 1 93.31 120 GLN A C 1
ATOM 981 O O . GLN A 1 120 ? 4.027 15.188 14.422 1 93.31 120 GLN A O 1
ATOM 986 N N . ASP A 1 121 ? 6.082 14.336 14.258 1 92.12 121 ASP A N 1
ATOM 987 C CA . ASP A 1 121 ? 6.473 14.836 15.57 1 92.12 121 ASP A CA 1
ATOM 988 C C . ASP A 1 121 ? 6.773 16.328 15.531 1 92.12 121 ASP A C 1
ATOM 990 O O . ASP A 1 121 ? 7.445 16.812 14.609 1 92.12 121 ASP A O 1
ATOM 994 N N . ASP A 1 122 ? 6.293 17.109 16.5 1 88.56 122 ASP A N 1
ATOM 995 C CA . ASP A 1 122 ? 6.383 18.562 16.5 1 88.56 122 ASP A CA 1
ATOM 996 C C . ASP A 1 122 ? 7.84 19.031 16.531 1 88.56 122 ASP A C 1
ATOM 998 O O . ASP A 1 122 ? 8.195 20 15.859 1 88.56 122 ASP A O 1
ATOM 1002 N N . ASP A 1 123 ? 8.656 18.391 17.25 1 89.31 123 ASP A N 1
ATOM 1003 C CA . ASP A 1 123 ? 10.047 18.812 17.391 1 89.31 123 ASP A CA 1
ATOM 1004 C C . ASP A 1 123 ? 10.875 18.422 16.172 1 89.31 123 ASP A C 1
ATOM 1006 O O . ASP A 1 123 ? 11.594 19.234 15.602 1 89.31 123 ASP A O 1
ATOM 1010 N N . THR A 1 124 ? 10.688 17.219 15.797 1 94.75 124 THR A N 1
ATOM 1011 C CA . THR A 1 124 ? 11.539 16.734 14.719 1 94.75 124 THR A CA 1
ATOM 1012 C C . THR A 1 124 ? 11.055 17.25 13.367 1 94.75 124 THR A C 1
ATOM 1014 O O . THR A 1 124 ? 11.844 17.406 12.445 1 94.75 124 THR A O 1
ATOM 1017 N N . SER A 1 125 ? 9.805 17.562 13.266 1 93.75 125 SER A N 1
ATOM 1018 C CA . SER A 1 125 ? 9.266 18.016 11.992 1 93.75 125 SER A CA 1
ATOM 1019 C C . SER A 1 125 ? 9.93 19.328 11.547 1 93.75 125 SER A C 1
ATOM 1021 O O . SER A 1 125 ? 10.18 19.531 10.359 1 93.75 125 SER A O 1
ATOM 1023 N N . VAL A 1 126 ? 10.211 20.203 12.469 1 92.94 126 VAL A N 1
ATOM 1024 C CA . VAL A 1 126 ? 10.859 21.469 12.156 1 92.94 126 VAL A CA 1
ATOM 1025 C C . VAL A 1 126 ? 12.25 21.219 11.586 1 92.94 126 VAL A C 1
ATOM 1027 O O . VAL A 1 126 ? 12.625 21.812 10.57 1 92.94 126 VAL A O 1
ATOM 1030 N N . GLN A 1 127 ? 12.93 20.328 12.219 1 95.19 127 GLN A N 1
ATOM 1031 C CA . GLN A 1 127 ? 14.266 20 11.734 1 95.19 127 GLN A CA 1
ATOM 1032 C C . GLN A 1 127 ? 14.211 19.344 10.359 1 95.19 127 GLN A C 1
ATOM 1034 O O . GLN A 1 127 ? 15.055 19.609 9.5 1 95.19 127 GLN A O 1
ATOM 1039 N N . ILE A 1 128 ? 13.305 18.469 10.164 1 96.69 128 ILE A N 1
ATOM 1040 C CA . ILE A 1 128 ? 13.109 17.797 8.883 1 96.69 128 ILE A CA 1
ATOM 1041 C C . ILE A 1 128 ? 12.852 18.844 7.789 1 96.69 128 ILE A C 1
ATOM 1043 O O . ILE A 1 128 ? 13.406 18.734 6.691 1 96.69 128 ILE A O 1
ATOM 1047 N N . MET A 1 129 ? 12.047 19.844 8.117 1 95.31 129 MET A N 1
ATOM 1048 C CA . 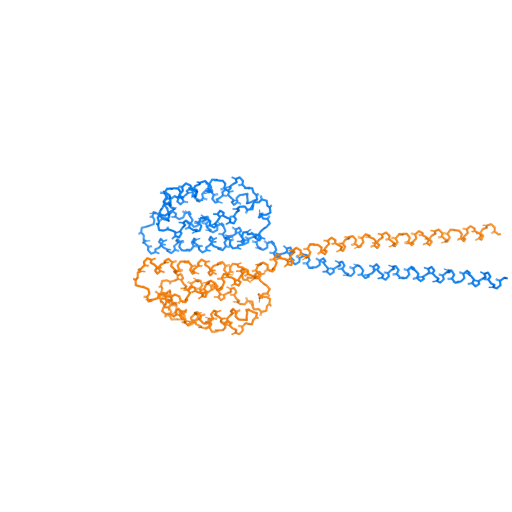MET A 1 129 ? 11.766 20.891 7.137 1 95.31 129 MET A CA 1
ATOM 1049 C C . MET A 1 129 ? 13.031 21.672 6.801 1 95.31 129 MET A C 1
ATOM 1051 O O . MET A 1 129 ? 13.266 22.016 5.641 1 95.31 129 MET A O 1
ATOM 1055 N N . LYS A 1 130 ? 13.836 21.891 7.73 1 94.62 130 LYS A N 1
ATOM 1056 C CA . LYS A 1 130 ? 15.094 22.609 7.523 1 94.62 130 LYS A CA 1
ATOM 1057 C C . LYS A 1 130 ? 16.062 21.797 6.684 1 94.62 130 LYS A C 1
ATOM 1059 O O . LYS A 1 130 ? 16.859 22.344 5.914 1 94.62 130 LYS A O 1
ATOM 1064 N N . ASP A 1 131 ? 15.953 20.516 6.867 1 96.06 131 ASP A N 1
ATOM 1065 C CA . ASP A 1 131 ? 16.891 19.625 6.203 1 96.06 131 ASP A CA 1
ATOM 1066 C C . ASP A 1 131 ? 16.281 19.016 4.945 1 96.06 131 ASP A C 1
ATOM 1068 O O . ASP A 1 131 ? 16.688 17.938 4.508 1 96.06 131 ASP A O 1
ATOM 1072 N N . SER A 1 132 ? 15.344 19.609 4.379 1 96.56 132 SER A N 1
ATOM 1073 C CA . SER A 1 132 ? 14.578 19.078 3.256 1 96.56 132 SER A CA 1
ATOM 1074 C C . SER A 1 132 ? 15.492 18.672 2.107 1 96.56 132 SER A C 1
ATOM 1076 O O . SER A 1 132 ? 15.336 17.594 1.531 1 96.56 132 SER A O 1
ATOM 1078 N N . LYS A 1 133 ? 16.438 19.469 1.732 1 96.12 133 LYS A N 1
ATOM 1079 C CA . LYS A 1 133 ? 17.328 19.203 0.611 1 96.12 133 LYS A CA 1
ATOM 1080 C C . LYS A 1 133 ? 18.188 17.953 0.877 1 96.12 133 LYS A C 1
ATOM 1082 O O . LYS A 1 133 ? 18.406 17.156 -0.026 1 96.12 133 LYS A O 1
ATOM 1087 N N . LYS A 1 134 ? 18.688 17.859 2.078 1 97.12 134 LYS A N 1
ATOM 1088 C CA . LYS A 1 134 ? 19.453 16.672 2.459 1 97.12 134 LYS A CA 1
ATOM 1089 C C . LYS A 1 134 ? 18.625 15.398 2.291 1 97.12 134 LYS A C 1
ATOM 1091 O O . LYS A 1 134 ? 19.094 14.406 1.739 1 97.12 134 LYS A O 1
ATOM 1096 N N . ILE A 1 135 ? 17.406 15.461 2.771 1 98.31 135 ILE A N 1
ATOM 1097 C CA . ILE A 1 135 ? 16.516 14.305 2.695 1 98.31 135 ILE A CA 1
ATOM 1098 C C . ILE A 1 135 ? 16.188 14.008 1.234 1 98.31 135 ILE A C 1
ATOM 1100 O O . ILE A 1 135 ? 16.094 12.844 0.833 1 98.31 135 ILE A O 1
ATOM 1104 N N . PHE A 1 136 ? 16.016 15.055 0.481 1 98.25 136 PHE A N 1
ATOM 1105 C CA . PHE A 1 136 ? 15.805 14.922 -0.955 1 98.25 136 PHE A CA 1
ATOM 1106 C C . PHE A 1 136 ? 16.875 14.031 -1.58 1 98.25 136 PHE A C 1
ATOM 1108 O O . PHE A 1 136 ? 16.562 13.094 -2.314 1 98.25 136 PHE A O 1
ATOM 1115 N N . TYR A 1 137 ? 18.078 14.305 -1.291 1 98.25 137 TYR A N 1
ATOM 1116 C CA . TYR A 1 137 ? 19.188 13.578 -1.912 1 98.25 137 TYR A CA 1
ATOM 1117 C C . TYR A 1 137 ? 19.297 12.164 -1.345 1 98.25 137 TYR A C 1
ATOM 1119 O O . TYR A 1 137 ? 19.656 11.227 -2.059 1 98.25 137 TYR A O 1
ATOM 1127 N N . MET A 1 138 ? 19.016 12 -0.098 1 98.5 138 MET A N 1
ATOM 1128 C CA . MET A 1 138 ? 19.031 10.656 0.481 1 98.5 138 MET A CA 1
ATOM 1129 C C . MET A 1 138 ? 17.969 9.773 -0.166 1 98.5 138 MET A C 1
ATOM 1131 O O . MET A 1 138 ? 18.219 8.609 -0.473 1 98.5 138 MET A O 1
ATOM 1135 N N . LEU A 1 139 ? 16.781 10.328 -0.391 1 98.62 139 LEU A N 1
ATOM 1136 C CA . LEU A 1 139 ? 15.719 9.586 -1.056 1 98.62 139 LEU A CA 1
ATOM 1137 C C . LEU A 1 139 ? 16.078 9.312 -2.514 1 98.62 139 LEU A C 1
ATOM 1139 O O . LEU A 1 139 ? 15.734 8.258 -3.053 1 98.62 139 LEU A O 1
ATOM 1143 N N . LYS A 1 140 ? 16.719 10.242 -3.117 1 98.44 140 LYS A N 1
ATOM 1144 C CA . LYS A 1 140 ? 17.188 10.039 -4.484 1 98.44 140 LYS A CA 1
ATOM 1145 C C . LYS A 1 140 ? 18.109 8.836 -4.578 1 98.44 140 LYS A C 1
ATOM 1147 O O . LYS A 1 140 ? 18.016 8.031 -5.512 1 98.44 140 LYS A O 1
ATOM 1152 N N . ASP A 1 141 ? 19 8.742 -3.672 1 98 141 ASP A N 1
ATOM 1153 C CA . ASP A 1 141 ? 19.938 7.617 -3.646 1 98 141 ASP A CA 1
ATOM 1154 C C . ASP A 1 141 ? 19.188 6.297 -3.484 1 98 141 ASP A C 1
ATOM 1156 O O . ASP A 1 141 ? 19.531 5.297 -4.117 1 98 141 ASP A O 1
ATOM 1160 N N . ILE A 1 142 ? 18.234 6.242 -2.613 1 98.19 142 ILE A N 1
ATOM 1161 C CA . ILE A 1 142 ? 17.422 5.043 -2.402 1 98.19 142 ILE A CA 1
ATOM 1162 C C . ILE A 1 142 ? 16.703 4.676 -3.695 1 98.19 142 ILE A C 1
ATOM 1164 O O . ILE A 1 142 ? 16.672 3.508 -4.086 1 98.19 142 ILE A O 1
ATOM 1168 N N . LEU A 1 143 ? 16.156 5.676 -4.371 1 98.31 143 LEU A N 1
ATOM 1169 C CA . LEU A 1 143 ? 15.406 5.477 -5.609 1 98.31 143 LEU A CA 1
ATOM 1170 C C . LEU A 1 143 ? 16.312 4.934 -6.711 1 98.31 143 LEU A C 1
ATOM 1172 O O . LEU A 1 143 ? 15.859 4.188 -7.578 1 98.31 143 LEU A O 1
ATOM 1176 N N . TYR A 1 144 ? 17.547 5.262 -6.641 1 97.44 144 TYR A N 1
ATOM 1177 C CA . TYR A 1 144 ? 18.5 4.801 -7.641 1 97.44 144 TYR A CA 1
ATOM 1178 C C . TYR A 1 144 ? 18.734 3.299 -7.516 1 97.44 144 TYR A C 1
ATOM 1180 O O . TYR A 1 144 ? 18.953 2.613 -8.523 1 97.44 144 TYR A O 1
ATOM 1188 N N . ALA A 1 145 ? 18.719 2.824 -6.328 1 97 145 ALA A N 1
ATOM 1189 C CA . ALA A 1 145 ? 18.953 1.401 -6.086 1 97 145 ALA A CA 1
ATOM 1190 C C . ALA A 1 145 ? 18.125 0.915 -4.895 1 97 145 ALA A C 1
ATOM 1192 O O . ALA A 1 145 ? 18.688 0.588 -3.842 1 97 145 ALA A O 1
ATOM 1193 N N . PRO A 1 146 ? 16.875 0.737 -5.086 1 96.31 146 PRO A N 1
ATOM 1194 C CA . PRO A 1 146 ? 15.984 0.429 -3.961 1 96.31 146 PRO A CA 1
ATOM 1195 C C . PRO A 1 146 ? 16.281 -0.927 -3.326 1 96.31 146 PRO A C 1
ATOM 1197 O O . PRO A 1 146 ? 15.938 -1.162 -2.166 1 96.31 146 PRO A O 1
ATOM 1200 N N . SER A 1 147 ? 16.922 -1.828 -4.027 1 96.12 147 SER A N 1
ATOM 1201 C CA . SER A 1 147 ? 17.234 -3.152 -3.496 1 96.12 147 SER A CA 1
ATOM 1202 C C . SER A 1 147 ? 18.531 -3.141 -2.713 1 96.12 147 SER A C 1
ATOM 1204 O O . SER A 1 147 ? 18.891 -4.137 -2.078 1 96.12 147 SER A O 1
ATOM 1206 N N . ASP A 1 148 ? 19.281 -2.098 -2.777 1 96 148 ASP A N 1
ATOM 1207 C CA . ASP A 1 148 ? 20.562 -1.956 -2.102 1 96 148 ASP A CA 1
ATOM 1208 C C . ASP A 1 148 ? 20.391 -1.361 -0.706 1 96 148 ASP A C 1
ATOM 1210 O O . ASP A 1 148 ? 20.234 -0.148 -0.559 1 96 148 ASP A O 1
ATOM 1214 N N . SER A 1 149 ? 20.562 -2.107 0.277 1 94.12 149 SER A N 1
ATOM 1215 C CA . SER A 1 149 ? 20.312 -1.7 1.655 1 94.12 149 SER A CA 1
ATOM 1216 C C . SER A 1 149 ? 21.297 -0.624 2.104 1 94.12 149 SER A C 1
ATOM 1218 O O . SER A 1 149 ? 21 0.158 3.008 1 94.12 149 SER A O 1
ATOM 1220 N N . THR A 1 150 ? 22.422 -0.503 1.529 1 96.38 150 THR A N 1
ATOM 1221 C CA . THR A 1 150 ? 23.422 0.492 1.914 1 96.38 150 THR A CA 1
ATOM 1222 C C . THR A 1 150 ? 22.922 1.9 1.598 1 96.38 150 THR A C 1
ATOM 1224 O O . THR A 1 150 ? 23.344 2.871 2.23 1 96.38 150 THR A O 1
ATOM 1227 N N . LYS A 1 151 ? 22.016 2 0.586 1 97 151 LYS A N 1
ATOM 1228 C CA . LYS A 1 151 ? 21.484 3.303 0.197 1 97 151 LYS A CA 1
ATOM 1229 C C . LYS A 1 151 ? 20.562 3.863 1.277 1 97 151 LYS A C 1
ATOM 1231 O O . LYS A 1 151 ? 20.266 5.062 1.292 1 97 151 LYS A O 1
ATOM 1236 N N . LEU A 1 152 ? 20.125 3.023 2.266 1 97.12 152 LEU A N 1
ATOM 1237 C CA . LEU A 1 152 ? 19.234 3.451 3.33 1 97.12 152 LEU A CA 1
ATOM 1238 C C . LEU A 1 152 ? 20 4.074 4.484 1 97.12 152 LEU A C 1
ATOM 1240 O O . LEU A 1 152 ? 19.438 4.816 5.289 1 97.12 152 LEU A O 1
ATOM 1244 N N . LYS A 1 153 ? 21.234 3.748 4.598 1 96.88 153 LYS A N 1
ATOM 1245 C CA . LYS A 1 153 ? 22.031 4.035 5.785 1 96.88 153 LYS A CA 1
ATOM 1246 C C . LYS A 1 153 ? 22.062 5.535 6.082 1 96.88 153 LYS A C 1
ATOM 1248 O O . LYS A 1 153 ? 21.844 5.953 7.223 1 96.88 153 LYS A O 1
ATOM 1253 N N . PRO A 1 154 ? 22.25 6.391 5.074 1 98.12 154 PRO A N 1
ATOM 1254 C CA . PRO A 1 154 ? 22.281 7.824 5.375 1 98.12 154 PRO A CA 1
ATOM 1255 C C . PRO A 1 154 ? 20.984 8.32 5.996 1 98.12 154 PRO A C 1
ATOM 1257 O O . PRO A 1 154 ? 21 9.102 6.953 1 98.12 154 PRO A O 1
ATOM 1260 N N . LEU A 1 155 ? 19.922 7.891 5.48 1 98.44 155 LEU A N 1
ATOM 1261 C CA . LEU A 1 155 ? 18.625 8.32 6.016 1 98.44 155 LEU A CA 1
ATOM 1262 C C . LEU A 1 155 ? 18.391 7.73 7.402 1 98.44 155 LEU A C 1
ATOM 1264 O O . LEU A 1 155 ? 17.922 8.43 8.305 1 98.44 155 LEU A O 1
ATOM 1268 N N . SER A 1 156 ? 18.734 6.469 7.574 1 97.56 156 SER A N 1
ATOM 1269 C CA . SER A 1 156 ? 18.578 5.82 8.875 1 97.56 156 SER A CA 1
ATOM 1270 C C . SER A 1 156 ? 19.438 6.496 9.93 1 97.56 156 SER A C 1
ATOM 1272 O O . SER A 1 156 ? 18.984 6.738 11.047 1 97.56 156 SER A O 1
ATOM 1274 N N . ASP A 1 157 ? 20.625 6.805 9.609 1 97.62 157 ASP A N 1
ATOM 1275 C CA . ASP A 1 157 ? 21.531 7.488 10.531 1 97.62 157 ASP A CA 1
ATOM 1276 C C . ASP A 1 157 ? 21 8.867 10.898 1 97.62 157 ASP A C 1
ATOM 1278 O O . ASP A 1 157 ? 21.078 9.281 12.062 1 97.62 157 ASP A O 1
ATOM 1282 N N . TYR A 1 158 ? 20.547 9.539 9.938 1 98.12 158 TYR A N 1
ATOM 1283 C CA . TYR A 1 158 ? 19.969 10.852 10.172 1 98.12 158 TYR A CA 1
ATOM 1284 C C . TYR A 1 158 ? 18.812 10.773 11.148 1 98.12 158 TYR A C 1
ATOM 1286 O O . TYR A 1 158 ? 18.719 11.578 12.078 1 98.12 158 TYR A O 1
ATOM 1294 N N . LEU A 1 159 ? 17.953 9.812 10.914 1 97.62 159 LEU A N 1
ATOM 1295 C CA . LEU A 1 159 ? 16.781 9.648 11.773 1 97.62 159 LEU A CA 1
ATOM 1296 C C . LEU A 1 159 ? 17.188 9.25 13.18 1 97.62 159 LEU A C 1
ATOM 1298 O O . LEU A 1 159 ? 16.578 9.688 14.156 1 97.62 159 LEU A O 1
ATOM 1302 N N . ASP A 1 160 ? 18.156 8.461 13.305 1 95.94 160 ASP A N 1
ATOM 1303 C CA . ASP A 1 160 ? 18.703 8.094 14.609 1 95.94 160 ASP A CA 1
ATOM 1304 C C . ASP A 1 160 ? 19.234 9.32 15.344 1 95.94 160 ASP A C 1
ATOM 1306 O O . ASP A 1 160 ? 19.016 9.477 16.547 1 95.94 160 ASP A O 1
ATOM 1310 N N . MET A 1 161 ? 19.906 10.109 14.633 1 95.94 161 MET A N 1
ATOM 1311 C CA . MET A 1 161 ? 20.422 11.352 15.203 1 95.94 161 MET A CA 1
ATOM 1312 C C . MET A 1 161 ? 19.297 12.234 15.711 1 95.94 161 MET A C 1
ATOM 1314 O O . MET A 1 161 ? 19.375 12.805 16.797 1 95.94 161 MET A O 1
ATOM 1318 N N . LEU A 1 162 ? 18.266 12.344 14.883 1 95.69 162 LEU A N 1
ATOM 1319 C CA . LEU A 1 162 ? 17.125 13.156 15.281 1 95.69 162 LEU A CA 1
ATOM 1320 C C . LEU A 1 162 ? 16.5 12.625 16.562 1 95.69 162 LEU A C 1
ATOM 1322 O O . LEU A 1 162 ? 16.141 13.398 17.453 1 95.69 162 LEU A O 1
ATOM 1326 N N . ASN A 1 163 ? 16.328 11.375 16.656 1 91 163 ASN A N 1
ATOM 1327 C CA . ASN A 1 163 ? 15.719 10.75 17.828 1 91 163 ASN A CA 1
ATOM 1328 C C . ASN A 1 163 ? 16.562 10.977 19.078 1 91 163 ASN A C 1
ATOM 1330 O O . ASN A 1 163 ? 16.016 11.18 20.156 1 91 163 ASN A O 1
ATOM 1334 N N . LYS A 1 164 ? 17.734 10.914 18.984 1 90.56 164 LYS A N 1
ATOM 1335 C CA . LYS A 1 164 ? 18.641 11.141 20.109 1 90.56 164 LYS A CA 1
ATOM 1336 C C . LYS A 1 164 ? 18.594 12.594 20.562 1 90.56 164 LYS A C 1
ATOM 1338 O O . LYS A 1 164 ? 18.641 12.875 21.766 1 90.56 164 LYS A O 1
ATOM 1343 N N . LYS A 1 165 ? 18.453 13.414 19.672 1 89.31 165 LYS A N 1
ATOM 1344 C CA . LYS A 1 165 ? 18.438 14.844 19.969 1 89.31 165 LYS A CA 1
ATOM 1345 C C . LYS A 1 165 ? 17.141 15.258 20.641 1 89.31 165 LYS A C 1
ATOM 1347 O O . LYS A 1 165 ? 17.141 16.109 21.547 1 89.31 165 LYS A O 1
ATOM 1352 N N . TYR A 1 166 ? 16.047 14.68 20.219 1 86.31 166 TYR A N 1
ATOM 1353 C CA . TYR A 1 166 ? 14.773 15.234 20.641 1 86.31 166 TYR A CA 1
ATOM 1354 C C . TYR A 1 166 ? 14.031 14.25 21.547 1 86.31 166 TYR A C 1
ATOM 1356 O O . TYR A 1 166 ? 13.062 14.617 22.219 1 86.31 166 TYR A O 1
ATOM 1364 N N . LYS A 1 167 ? 14.273 13.031 21.562 1 74.94 167 LYS A N 1
ATOM 1365 C CA . LYS A 1 167 ? 13.508 12.078 22.344 1 74.94 167 LYS A CA 1
ATOM 1366 C C . LYS A 1 167 ? 14.32 11.547 23.516 1 74.94 167 LYS A C 1
ATOM 1368 O O . LYS A 1 167 ? 13.758 11.008 24.469 1 74.94 167 LYS A O 1
ATOM 1373 N N . TYR A 1 168 ? 15.594 11.672 23.5 1 62.06 168 TYR A N 1
ATOM 1374 C CA . TYR A 1 168 ? 16.422 11.344 24.656 1 62.06 168 TYR A CA 1
ATOM 1375 C C . TYR A 1 168 ? 17.172 12.57 25.156 1 62.06 168 TYR A C 1
ATOM 1377 O O . TYR A 1 168 ? 17.5 13.461 24.375 1 62.06 168 TYR A O 1
ATOM 1385 N N . MET B 1 1 ? 11.266 -68.188 -38.719 1 73.38 1 MET B N 1
ATOM 1386 C CA . MET B 1 1 ? 11.109 -68.188 -37.281 1 73.38 1 MET B CA 1
ATOM 1387 C C . MET B 1 1 ? 11.93 -67.125 -36.625 1 73.38 1 MET B C 1
ATOM 1389 O O . MET B 1 1 ? 11.414 -66.375 -35.781 1 73.38 1 MET B O 1
ATOM 1393 N N . LEU B 1 2 ? 13.172 -66.875 -37.156 1 81.5 2 LEU B N 1
ATOM 1394 C CA . LEU B 1 2 ? 14.094 -65.875 -36.562 1 81.5 2 LEU B CA 1
ATOM 1395 C C . LEU B 1 2 ? 13.609 -64.438 -36.844 1 81.5 2 LEU B C 1
ATOM 1397 O O . LEU B 1 2 ? 13.664 -63.594 -35.938 1 81.5 2 LEU B O 1
ATOM 1401 N N . ASN B 1 3 ? 12.977 -64.188 -37.906 1 83.94 3 ASN B N 1
ATOM 1402 C CA . ASN B 1 3 ? 12.5 -62.844 -38.281 1 83.94 3 ASN B CA 1
ATOM 1403 C C . ASN B 1 3 ? 11.273 -62.438 -37.469 1 83.94 3 ASN B C 1
ATOM 1405 O O . ASN B 1 3 ? 11.117 -61.281 -37.094 1 83.94 3 ASN B O 1
ATOM 1409 N N . GLN B 1 4 ? 10.477 -63.469 -37.156 1 83.88 4 GLN B N 1
ATOM 1410 C CA . GLN B 1 4 ? 9.281 -63.219 -36.375 1 83.88 4 GLN B CA 1
ATOM 1411 C C . GLN B 1 4 ? 9.625 -62.906 -34.906 1 83.88 4 GLN B C 1
ATOM 1413 O O . GLN B 1 4 ? 9.016 -62.031 -34.281 1 83.88 4 GLN B O 1
ATOM 1418 N N . VAL B 1 5 ? 10.609 -63.656 -34.469 1 76.44 5 VAL B N 1
ATOM 1419 C CA . VAL B 1 5 ? 11.055 -63.438 -33.094 1 76.44 5 VAL B CA 1
ATOM 1420 C C . VAL B 1 5 ? 11.695 -62.062 -32.969 1 76.44 5 VAL B C 1
ATOM 1422 O O . VAL B 1 5 ? 11.445 -61.375 -31.984 1 76.44 5 VAL B O 1
ATOM 1425 N N . ASN B 1 6 ? 12.492 -61.625 -33.875 1 78.19 6 ASN B N 1
ATOM 1426 C CA . ASN B 1 6 ? 13.148 -60.312 -33.875 1 78.19 6 ASN B CA 1
ATOM 1427 C C . ASN B 1 6 ? 12.125 -59.188 -33.938 1 78.19 6 ASN B C 1
ATOM 1429 O O . ASN B 1 6 ? 12.297 -58.156 -33.281 1 78.19 6 ASN B O 1
ATOM 1433 N N . LYS B 1 7 ? 11.109 -59.375 -34.688 1 81.94 7 LYS B N 1
ATOM 1434 C CA . LYS B 1 7 ? 10.055 -58.375 -34.812 1 81.94 7 LYS B CA 1
ATOM 1435 C C . LYS B 1 7 ? 9.297 -58.219 -33.5 1 81.94 7 LYS B C 1
ATOM 1437 O O . LYS B 1 7 ? 8.945 -57.094 -33.094 1 81.94 7 LYS B O 1
ATOM 1442 N N . LEU B 1 8 ? 9.164 -59.281 -32.781 1 77.62 8 LEU B N 1
ATOM 1443 C CA . LEU B 1 8 ? 8.469 -59.281 -31.516 1 77.62 8 LEU B CA 1
ATOM 1444 C C . LEU B 1 8 ? 9.312 -58.594 -30.438 1 77.62 8 LEU B C 1
ATOM 1446 O O . LEU B 1 8 ? 8.789 -57.844 -29.609 1 77.62 8 LEU B O 1
ATOM 1450 N N . ILE B 1 9 ? 10.586 -58.812 -30.453 1 77.69 9 ILE B N 1
ATOM 1451 C CA . ILE B 1 9 ? 11.523 -58.219 -29.516 1 77.69 9 ILE B CA 1
ATOM 1452 C C . ILE B 1 9 ? 11.602 -56.719 -29.766 1 77.69 9 ILE B C 1
ATOM 1454 O O . ILE B 1 9 ? 11.555 -55.938 -28.812 1 77.69 9 ILE B O 1
ATOM 1458 N N . HIS B 1 10 ? 11.664 -56.344 -30.953 1 81.81 10 HIS B N 1
ATOM 1459 C CA . HIS B 1 10 ? 11.719 -54.938 -31.312 1 81.81 10 HIS B CA 1
ATOM 1460 C C . HIS B 1 10 ? 10.438 -54.219 -30.891 1 81.81 10 HIS B C 1
ATOM 1462 O O . HIS B 1 10 ? 10.492 -53.062 -30.406 1 81.81 10 HIS B O 1
ATOM 1468 N N . LYS B 1 11 ? 9.383 -54.938 -31.094 1 81.19 11 LYS B N 1
ATOM 1469 C CA . LYS B 1 11 ? 8.102 -54.344 -30.719 1 81.19 11 LYS B CA 1
ATOM 1470 C C . LYS B 1 11 ? 8.008 -54.156 -29.203 1 81.19 11 LYS B C 1
ATOM 1472 O O . LYS B 1 11 ? 7.531 -53.125 -28.719 1 81.19 11 LYS B O 1
ATOM 1477 N N . LYS B 1 12 ? 8.555 -55.125 -28.453 1 81.69 12 LYS B N 1
ATOM 1478 C CA . LYS B 1 12 ? 8.555 -55.031 -26.984 1 81.69 12 LYS B CA 1
ATOM 1479 C C . LYS B 1 12 ? 9.453 -53.906 -26.5 1 81.69 12 LYS B C 1
ATOM 1481 O O . LYS B 1 12 ? 9.07 -53.156 -25.594 1 81.69 12 LYS B O 1
ATOM 1486 N N . TYR B 1 13 ? 10.547 -53.781 -27.094 1 84.31 13 TYR B N 1
ATOM 1487 C CA . TYR B 1 13 ? 11.484 -52.719 -26.734 1 84.31 13 TYR B CA 1
ATOM 1488 C C . TYR B 1 13 ? 10.914 -51.344 -27.047 1 84.31 13 TYR B C 1
ATOM 1490 O O . TYR B 1 13 ? 11.078 -50.406 -26.281 1 84.31 13 TYR B O 1
ATOM 1498 N N . PHE B 1 14 ? 10.234 -51.344 -28.156 1 84.38 14 PHE B N 1
ATOM 1499 C CA . PHE B 1 14 ? 9.617 -50.094 -28.578 1 84.38 14 PHE B CA 1
ATOM 1500 C C . PHE B 1 14 ? 8.539 -49.656 -27.594 1 84.38 14 PHE B C 1
ATOM 1502 O O . PHE B 1 14 ? 8.508 -48.5 -27.156 1 84.38 14 PHE B O 1
ATOM 1509 N N . VAL B 1 15 ? 7.766 -50.594 -27.203 1 84.88 15 VAL B N 1
ATOM 1510 C CA . VAL B 1 15 ? 6.676 -50.344 -26.266 1 84.88 15 VAL B CA 1
ATOM 1511 C C . VAL B 1 15 ? 7.246 -49.938 -24.922 1 84.88 15 VAL B C 1
ATOM 1513 O O . VAL B 1 15 ? 6.773 -48.969 -24.297 1 84.88 15 VAL B O 1
ATOM 1516 N N . ASN B 1 16 ? 8.258 -50.625 -24.484 1 86.69 16 ASN B N 1
ATOM 1517 C CA . ASN B 1 16 ? 8.914 -50.281 -23.219 1 86.69 16 ASN B CA 1
ATOM 1518 C C . ASN B 1 16 ? 9.531 -48.875 -23.266 1 86.69 16 ASN B C 1
ATOM 1520 O O . ASN B 1 16 ? 9.461 -48.156 -22.281 1 86.69 16 ASN B O 1
ATOM 1524 N N . SER B 1 17 ? 10.094 -48.594 -24.422 1 87.75 17 SER B N 1
ATOM 1525 C CA . SER B 1 17 ? 10.695 -47.281 -24.594 1 87.75 17 SER B CA 1
ATOM 1526 C C . SER B 1 17 ? 9.641 -46.188 -24.516 1 87.75 17 SER B C 1
ATOM 1528 O O . SER B 1 17 ? 9.867 -45.125 -23.891 1 87.75 17 SER B O 1
ATOM 1530 N N . ILE B 1 18 ? 8.516 -46.438 -25.047 1 88.62 18 ILE B N 1
ATOM 1531 C CA . ILE B 1 18 ? 7.422 -45.469 -25.031 1 88.62 18 ILE B CA 1
ATOM 1532 C C . ILE B 1 18 ? 6.914 -45.281 -23.609 1 88.62 18 ILE B C 1
ATOM 1534 O O . ILE B 1 18 ? 6.668 -44.156 -23.156 1 88.62 18 ILE B O 1
ATOM 1538 N N . ILE B 1 19 ? 6.801 -46.344 -22.844 1 89.31 19 ILE B N 1
ATOM 1539 C CA . ILE B 1 19 ? 6.324 -46.312 -21.469 1 89.31 19 ILE B CA 1
ATOM 1540 C C . ILE B 1 19 ? 7.309 -45.531 -20.594 1 89.31 19 ILE B C 1
ATOM 1542 O O . ILE B 1 19 ? 6.906 -44.688 -19.797 1 89.31 19 ILE B O 1
ATOM 1546 N N . ILE B 1 20 ? 8.555 -45.812 -20.844 1 90.38 20 ILE B N 1
ATOM 1547 C CA . ILE B 1 20 ? 9.586 -45.125 -20.078 1 90.38 20 ILE B CA 1
ATOM 1548 C C . ILE B 1 20 ? 9.547 -43.625 -20.391 1 90.38 20 ILE B C 1
ATOM 1550 O O . ILE B 1 20 ? 9.625 -42.812 -19.484 1 90.38 20 ILE B O 1
ATOM 1554 N N . LEU B 1 21 ? 9.375 -43.281 -21.672 1 91.31 21 LEU B N 1
ATOM 1555 C CA . LEU B 1 21 ? 9.297 -41.875 -22.078 1 91.31 21 LEU B CA 1
ATOM 1556 C C . LEU B 1 21 ? 8.086 -41.188 -21.438 1 91.31 21 LEU B C 1
ATOM 1558 O O . LEU B 1 21 ? 8.203 -40.094 -20.906 1 91.31 21 LEU B O 1
ATOM 1562 N N . LEU B 1 22 ? 6.996 -41.875 -21.406 1 91.5 22 LEU B N 1
ATOM 1563 C CA . LEU B 1 22 ? 5.781 -41.344 -20.828 1 91.5 22 LEU B CA 1
ATOM 1564 C C . LEU B 1 22 ? 5.93 -41.156 -19.312 1 91.5 22 LEU B C 1
ATOM 1566 O O . LEU B 1 22 ? 5.449 -40.188 -18.75 1 91.5 22 LEU B O 1
ATOM 1570 N N . LEU B 1 23 ? 6.59 -42.031 -18.703 1 92.12 23 LEU B N 1
ATOM 1571 C CA . LEU B 1 23 ? 6.836 -41.938 -17.266 1 92.12 23 LEU B CA 1
ATOM 1572 C C . LEU B 1 23 ? 7.746 -40.75 -16.953 1 92.12 23 LEU B C 1
ATOM 1574 O O . LEU B 1 23 ? 7.504 -40.031 -16 1 92.12 23 LEU B O 1
ATOM 1578 N N . LEU B 1 24 ? 8.75 -40.531 -17.781 1 92.38 24 LEU B N 1
ATOM 1579 C CA . LEU B 1 24 ? 9.664 -39.438 -17.594 1 92.38 24 LEU B CA 1
ATOM 1580 C C . LEU B 1 24 ? 8.953 -38.094 -17.781 1 92.38 24 LEU B C 1
ATOM 1582 O O . LEU B 1 24 ? 9.156 -37.156 -17 1 92.38 24 LEU B O 1
ATOM 1586 N N . VAL B 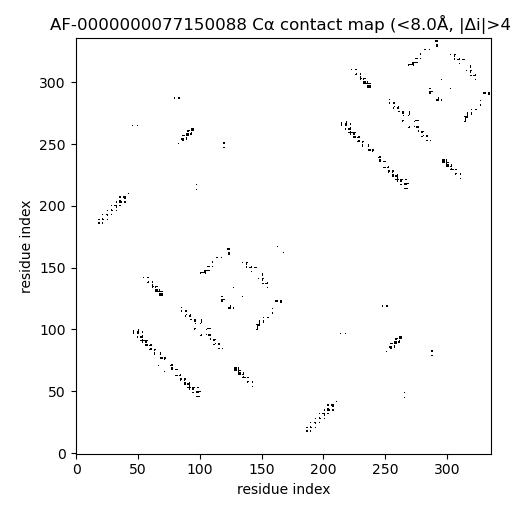1 25 ? 8.148 -38.031 -18.766 1 92 25 VAL B N 1
ATOM 1587 C CA . VAL B 1 25 ? 7.367 -36.812 -19.016 1 92 25 VAL B CA 1
ATOM 1588 C C . VAL B 1 25 ? 6.426 -36.562 -17.844 1 92 25 VAL B C 1
ATOM 1590 O O . VAL B 1 25 ? 6.312 -35.438 -17.375 1 92 25 VAL B O 1
ATOM 1593 N N . SER B 1 26 ? 5.789 -37.625 -17.359 1 91.38 26 SER B N 1
ATOM 1594 C CA . SER B 1 26 ? 4.887 -37.469 -16.219 1 91.38 26 SER B CA 1
ATOM 1595 C C . SER B 1 26 ? 5.633 -37 -14.984 1 91.38 26 SER B C 1
ATOM 1597 O O . SER B 1 26 ? 5.156 -36.125 -14.266 1 91.38 26 SER B O 1
ATOM 1599 N N . LEU B 1 27 ? 6.766 -37.562 -14.773 1 93.06 27 LEU B N 1
ATOM 1600 C CA . LEU B 1 27 ? 7.578 -37.125 -13.633 1 93.06 27 LEU B CA 1
ATOM 1601 C C . LEU B 1 27 ? 7.969 -35.656 -13.75 1 93.06 27 LEU B C 1
ATOM 1603 O O . LEU B 1 27 ? 7.891 -34.906 -12.773 1 93.06 27 LEU B O 1
ATOM 1607 N N . TYR B 1 28 ? 8.406 -35.281 -14.906 1 93.44 28 TYR B N 1
ATOM 1608 C CA . TYR B 1 28 ? 8.773 -33.906 -15.164 1 93.44 28 TYR B CA 1
ATOM 1609 C C . TYR B 1 28 ? 7.594 -32.969 -14.898 1 93.44 28 TYR B C 1
ATOM 1611 O O . TYR B 1 28 ? 7.742 -31.938 -14.242 1 93.44 28 TYR B O 1
ATOM 1619 N N . LEU B 1 29 ? 6.434 -33.312 -15.297 1 93.69 29 LEU B N 1
ATOM 1620 C CA . LEU B 1 29 ? 5.23 -32.5 -15.109 1 93.69 29 LEU B CA 1
ATOM 1621 C C . LEU B 1 29 ? 4.863 -32.406 -13.633 1 93.69 29 LEU B C 1
ATOM 1623 O O . LEU B 1 29 ? 4.391 -31.375 -13.164 1 93.69 29 LEU B O 1
ATOM 1627 N N . VAL B 1 30 ? 5.102 -33.438 -12.953 1 93.12 30 VAL B N 1
ATOM 1628 C CA . VAL B 1 30 ? 4.82 -33.438 -11.523 1 93.12 30 VAL B CA 1
ATOM 1629 C C . VAL B 1 30 ? 5.746 -32.438 -10.812 1 93.12 30 VAL B C 1
ATOM 1631 O O . VAL B 1 30 ? 5.301 -31.672 -9.969 1 93.12 30 VAL B O 1
ATOM 1634 N N . ILE B 1 31 ? 6.977 -32.531 -11.164 1 94.19 31 ILE B N 1
ATOM 1635 C CA . ILE B 1 31 ? 7.957 -31.625 -10.562 1 94.19 31 ILE B CA 1
ATOM 1636 C C . ILE B 1 31 ? 7.586 -30.172 -10.875 1 94.19 31 ILE B C 1
ATOM 1638 O O . ILE B 1 31 ? 7.582 -29.328 -9.984 1 94.19 31 ILE B O 1
ATOM 1642 N N . LEU B 1 32 ? 7.238 -29.922 -12.102 1 93.81 32 LEU B N 1
ATOM 1643 C CA . LEU B 1 32 ? 6.832 -28.594 -12.516 1 93.81 32 LEU B CA 1
ATOM 1644 C C . LEU B 1 32 ? 5.594 -28.141 -11.758 1 93.81 32 LEU B C 1
ATOM 1646 O O . LEU B 1 32 ? 5.531 -26.984 -11.297 1 93.81 32 LEU B O 1
ATOM 1650 N N . ASN B 1 33 ? 4.703 -29.031 -11.664 1 93.06 33 ASN B N 1
ATOM 1651 C CA . ASN B 1 33 ? 3.463 -28.734 -10.961 1 93.06 33 ASN B CA 1
ATOM 1652 C C . ASN B 1 33 ? 3.717 -28.406 -9.492 1 93.06 33 ASN B C 1
ATOM 1654 O O . ASN B 1 33 ? 3.104 -27.5 -8.93 1 93.06 33 ASN B O 1
ATOM 1658 N N . ASN B 1 34 ? 4.574 -29.125 -8.906 1 93.62 34 ASN B N 1
ATOM 1659 C CA . ASN B 1 34 ? 4.898 -28.891 -7.5 1 93.62 34 ASN B CA 1
ATOM 1660 C C . ASN B 1 34 ? 5.566 -27.531 -7.305 1 93.62 34 ASN B C 1
ATOM 1662 O O . ASN B 1 34 ? 5.242 -26.797 -6.359 1 93.62 34 ASN B O 1
ATOM 1666 N N . ASN B 1 35 ? 6.48 -27.188 -8.141 1 94.44 35 ASN B N 1
ATOM 1667 C CA . ASN B 1 35 ? 7.141 -25.891 -8.078 1 94.44 35 ASN B CA 1
ATOM 1668 C C . ASN B 1 35 ? 6.145 -24.75 -8.242 1 94.44 35 ASN B C 1
ATOM 1670 O O . ASN B 1 35 ? 6.176 -23.781 -7.48 1 94.44 35 ASN B O 1
ATOM 1674 N N . LYS B 1 36 ? 5.312 -24.875 -9.125 1 95.25 36 LYS B N 1
ATOM 1675 C CA . LYS B 1 36 ? 4.301 -23.844 -9.375 1 95.25 36 LYS B CA 1
ATOM 1676 C C . LYS B 1 36 ? 3.332 -23.734 -8.203 1 95.25 36 LYS B C 1
ATOM 1678 O O . LYS B 1 36 ? 2.898 -22.641 -7.848 1 95.25 36 LYS B O 1
ATOM 1683 N N . SER B 1 37 ? 3.057 -24.844 -7.602 1 95.25 37 SER B N 1
ATOM 1684 C CA . SER B 1 37 ? 2.184 -24.828 -6.434 1 95.25 37 SER B CA 1
ATOM 1685 C C . SER B 1 37 ? 2.807 -24.047 -5.285 1 95.25 37 SER B C 1
ATOM 1687 O O . SER B 1 37 ? 2.115 -23.297 -4.59 1 95.25 37 SER B O 1
ATOM 1689 N N . HIS B 1 38 ? 4.074 -24.172 -5.133 1 95.38 38 HIS B N 1
ATOM 1690 C CA . HIS B 1 38 ? 4.777 -23.438 -4.086 1 95.38 38 HIS B CA 1
ATOM 1691 C C . HIS B 1 38 ? 4.723 -21.938 -4.332 1 95.38 38 HIS B C 1
ATOM 1693 O O . HIS B 1 38 ? 4.484 -21.156 -3.406 1 95.38 38 HIS B O 1
ATOM 1699 N N . LEU B 1 39 ? 4.883 -21.531 -5.535 1 94.94 39 LEU B N 1
ATOM 1700 C CA . LEU B 1 39 ? 4.828 -20.109 -5.91 1 94.94 39 LEU B CA 1
ATOM 1701 C C . LEU B 1 39 ? 3.432 -19.547 -5.672 1 94.94 39 LEU B C 1
ATOM 1703 O O . LEU B 1 39 ? 3.291 -18.422 -5.184 1 94.94 39 LEU B O 1
ATOM 1707 N N . ILE B 1 40 ? 2.494 -20.328 -6.004 1 95.56 40 ILE B N 1
ATOM 1708 C CA . ILE B 1 40 ? 1.107 -19.906 -5.832 1 95.56 40 ILE B CA 1
ATOM 1709 C C . ILE B 1 40 ? 0.798 -19.75 -4.344 1 95.56 40 ILE B C 1
ATOM 1711 O O . ILE B 1 40 ? 0.132 -18.797 -3.938 1 95.56 40 ILE B O 1
ATOM 1715 N N . GLU B 1 41 ? 1.315 -20.594 -3.533 1 95.56 41 GLU B N 1
ATOM 1716 C CA . GLU B 1 41 ? 1.113 -20.531 -2.088 1 95.56 41 GLU B CA 1
ATOM 1717 C C . GLU B 1 41 ? 1.752 -19.281 -1.5 1 95.56 41 GLU B C 1
ATOM 1719 O O . GLU B 1 41 ? 1.149 -18.594 -0.662 1 95.56 41 GLU B O 1
ATOM 1724 N N . GLU B 1 42 ? 2.861 -18.953 -1.904 1 94.75 42 GLU B N 1
ATOM 1725 C CA . GLU B 1 42 ? 3.541 -17.734 -1.461 1 94.75 42 GLU B CA 1
ATOM 1726 C C . GLU B 1 42 ? 2.752 -16.484 -1.847 1 94.75 42 GLU B C 1
ATOM 1728 O O . GLU B 1 42 ? 2.609 -15.562 -1.043 1 94.75 42 GLU B O 1
ATOM 1733 N N . ASN B 1 43 ? 2.258 -16.5 -3.037 1 95.56 43 ASN B N 1
ATOM 1734 C CA . ASN B 1 43 ? 1.467 -15.359 -3.51 1 95.56 43 ASN B CA 1
ATOM 1735 C C . ASN B 1 43 ? 0.151 -15.242 -2.748 1 95.56 43 ASN B C 1
ATOM 1737 O O . ASN B 1 43 ? -0.329 -14.133 -2.502 1 95.56 43 ASN B O 1
ATOM 1741 N N . TYR B 1 44 ? -0.376 -16.359 -2.438 1 96.12 44 TYR B N 1
ATOM 1742 C CA . TYR B 1 44 ? -1.605 -16.359 -1.652 1 96.12 44 TYR B CA 1
ATOM 1743 C C . TYR B 1 44 ? -1.372 -15.758 -0.27 1 96.12 44 TYR B C 1
ATOM 1745 O O . TYR B 1 44 ? -2.186 -14.977 0.218 1 96.12 44 TYR B O 1
ATOM 1753 N N . ALA B 1 45 ? -0.271 -16.109 0.392 1 96.69 45 ALA B N 1
ATOM 1754 C CA . ALA B 1 45 ? 0.082 -15.547 1.695 1 96.69 45 ALA B CA 1
ATOM 1755 C C . ALA B 1 45 ? 0.265 -14.031 1.613 1 96.69 45 ALA B C 1
ATOM 1757 O O . ALA B 1 45 ? -0.216 -13.297 2.477 1 96.69 45 ALA B O 1
ATOM 1758 N N . LYS B 1 46 ? 0.931 -13.609 0.612 1 97.19 46 LYS B N 1
ATOM 1759 C CA . LYS B 1 46 ? 1.121 -12.18 0.392 1 97.19 46 LYS B CA 1
ATOM 1760 C C . LYS B 1 46 ? -0.217 -11.469 0.201 1 97.19 46 LYS B C 1
ATOM 1762 O O . LYS B 1 46 ? -0.434 -10.383 0.746 1 97.19 46 LYS B O 1
ATOM 1767 N N . GLN B 1 47 ? -1.086 -12.062 -0.562 1 97.5 47 GLN B N 1
ATOM 1768 C CA . GLN B 1 47 ? -2.412 -11.5 -0.793 1 97.5 47 GLN B CA 1
ATOM 1769 C C . GLN B 1 47 ? -3.186 -11.359 0.515 1 97.5 47 GLN B C 1
ATOM 1771 O O . GLN B 1 47 ? -3.836 -10.344 0.751 1 97.5 47 GLN B O 1
ATOM 1776 N N . GLN B 1 48 ? -3.09 -12.336 1.334 1 97.69 48 GLN B N 1
ATOM 1777 C CA . GLN B 1 48 ? -3.775 -12.281 2.621 1 97.69 48 GLN B CA 1
ATOM 1778 C C . GLN B 1 48 ? -3.236 -11.148 3.49 1 97.69 48 GLN B C 1
ATOM 1780 O O . GLN B 1 48 ? -3.998 -10.492 4.203 1 97.69 48 GLN B O 1
ATOM 1785 N N . LEU B 1 49 ? -1.962 -10.984 3.389 1 97.75 49 LEU B N 1
ATOM 1786 C CA . LEU B 1 49 ? -1.343 -9.906 4.156 1 97.75 49 LEU B CA 1
ATOM 1787 C C . LEU B 1 49 ? -1.804 -8.547 3.656 1 97.75 49 LEU B C 1
ATOM 1789 O O . LEU B 1 49 ? -2.084 -7.645 4.453 1 97.75 49 LEU B O 1
ATOM 1793 N N . ILE B 1 50 ? -1.857 -8.359 2.365 1 98.25 50 ILE B N 1
ATOM 1794 C CA . ILE B 1 50 ? -2.338 -7.109 1.775 1 98.25 50 ILE B CA 1
ATOM 1795 C C . ILE B 1 50 ? -3.771 -6.844 2.227 1 98.25 50 ILE B C 1
ATOM 1797 O O . ILE B 1 50 ? -4.094 -5.746 2.682 1 98.25 50 ILE B O 1
ATOM 1801 N N . ASP B 1 51 ? -4.637 -7.867 2.148 1 98.31 51 ASP B N 1
ATOM 1802 C CA . ASP B 1 51 ? -6.027 -7.727 2.559 1 98.31 51 ASP B CA 1
ATOM 1803 C C . ASP B 1 51 ? -6.133 -7.348 4.035 1 98.31 51 ASP B C 1
ATOM 1805 O O . ASP B 1 51 ? -6.879 -6.438 4.398 1 98.31 51 ASP B O 1
ATOM 1809 N N . LYS B 1 52 ? -5.375 -8.016 4.82 1 98.38 52 LYS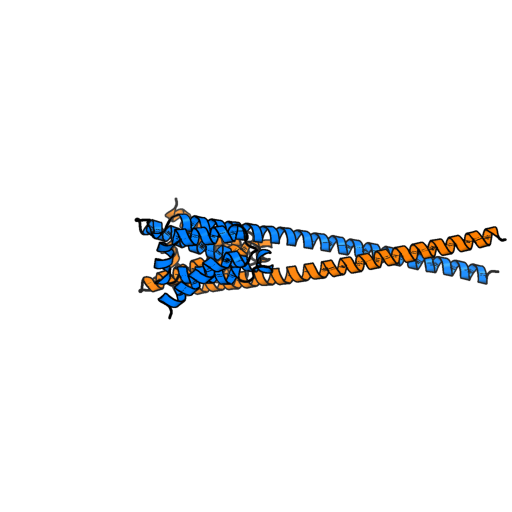 B N 1
ATOM 1810 C CA . LYS B 1 52 ? -5.398 -7.777 6.258 1 98.38 52 LYS B CA 1
ATOM 1811 C C . LYS B 1 52 ? -4.93 -6.367 6.594 1 98.38 52 LYS B C 1
ATOM 1813 O O . LYS B 1 52 ? -5.551 -5.676 7.402 1 98.38 52 LYS B O 1
ATOM 1818 N N . ASN B 1 53 ? -3.891 -5.938 6.004 1 98.44 53 ASN B N 1
ATOM 1819 C CA . ASN B 1 53 ? -3.34 -4.625 6.328 1 98.44 53 ASN B CA 1
ATOM 1820 C C . ASN B 1 53 ? -4.223 -3.5 5.797 1 98.44 53 ASN B C 1
ATOM 1822 O O . ASN B 1 53 ? -4.332 -2.443 6.418 1 98.44 53 ASN B O 1
ATOM 1826 N N . PHE B 1 54 ? -4.828 -3.76 4.641 1 98.75 54 PHE B N 1
ATOM 1827 C CA . PHE B 1 54 ? -5.824 -2.809 4.164 1 98.75 54 PHE B CA 1
ATOM 1828 C C . PHE B 1 54 ? -6.914 -2.596 5.207 1 98.75 54 PHE B C 1
ATOM 1830 O O . PHE B 1 54 ? -7.227 -1.458 5.562 1 98.75 54 PHE B O 1
ATOM 1837 N N . ILE B 1 55 ? -7.426 -3.658 5.738 1 98.75 55 ILE B N 1
ATOM 1838 C CA . ILE B 1 55 ? -8.484 -3.594 6.738 1 98.75 55 ILE B CA 1
ATOM 1839 C C . ILE B 1 55 ? -7.961 -2.912 8 1 98.75 55 ILE B C 1
ATOM 1841 O O . ILE B 1 55 ? -8.664 -2.102 8.617 1 98.75 55 ILE B O 1
ATOM 1845 N N . ASN B 1 56 ? -6.785 -3.213 8.383 1 98.56 56 ASN B N 1
ATOM 1846 C CA . ASN B 1 56 ? -6.191 -2.604 9.57 1 98.56 56 ASN B CA 1
ATOM 1847 C C . ASN B 1 56 ? -6.074 -1.088 9.422 1 98.56 56 ASN B C 1
ATOM 1849 O O . ASN B 1 56 ? -6.488 -0.34 10.305 1 98.56 56 ASN B O 1
ATOM 1853 N N . TYR B 1 57 ? -5.527 -0.636 8.289 1 98.5 57 TYR B N 1
ATOM 1854 C CA . TYR B 1 57 ? -5.367 0.796 8.062 1 98.5 57 TYR B CA 1
ATOM 1855 C C . TYR B 1 57 ? -6.723 1.487 7.961 1 98.5 57 TYR B C 1
ATOM 1857 O O . TYR B 1 57 ? -6.902 2.59 8.484 1 98.5 57 TYR B O 1
ATOM 1865 N N . LEU B 1 58 ? -7.645 0.839 7.285 1 98.69 58 LEU B N 1
ATOM 1866 C CA . LEU B 1 58 ? -8.977 1.429 7.168 1 98.69 58 LEU B CA 1
ATOM 1867 C C . LEU B 1 58 ? -9.664 1.496 8.523 1 98.69 58 LEU B C 1
ATOM 1869 O O . LEU B 1 58 ? -10.359 2.467 8.828 1 98.69 58 LEU B O 1
ATOM 1873 N N . SER B 1 59 ? -9.477 0.476 9.305 1 98.69 59 SER B N 1
ATOM 1874 C CA . SER B 1 59 ? -10.023 0.454 10.656 1 98.69 59 SER B CA 1
ATOM 1875 C C . SER B 1 59 ? -9.414 1.559 11.516 1 98.69 59 SER B C 1
ATOM 1877 O O . SER B 1 59 ? -10.117 2.197 12.305 1 98.69 59 SER B O 1
ATOM 1879 N N . GLN B 1 60 ? -8.141 1.746 11.398 1 98.25 60 GLN B N 1
ATOM 1880 C CA . GLN B 1 60 ? -7.488 2.838 12.117 1 98.25 60 GLN B CA 1
ATOM 1881 C C . GLN B 1 60 ? -8.031 4.191 11.664 1 98.25 60 GLN B C 1
ATOM 1883 O O . GLN B 1 60 ? -8.281 5.07 12.492 1 98.25 60 GLN B O 1
ATOM 1888 N N . THR B 1 61 ? -8.18 4.324 10.359 1 98.38 61 THR B N 1
ATOM 1889 C CA . THR B 1 61 ? -8.781 5.539 9.82 1 98.38 61 THR B CA 1
ATOM 1890 C C . THR B 1 61 ? -10.156 5.773 10.43 1 98.38 61 THR B C 1
ATOM 1892 O O . THR B 1 61 ? -10.469 6.883 10.867 1 98.38 61 THR B O 1
ATOM 1895 N N . GLN B 1 62 ? -10.938 4.734 10.43 1 98.31 62 GLN B N 1
ATOM 1896 C CA . GLN B 1 62 ? -12.266 4.816 11.023 1 98.31 62 GLN B CA 1
ATOM 1897 C C . GLN B 1 62 ? -12.188 5.254 12.484 1 98.31 62 GLN B C 1
ATOM 1899 O O . GLN B 1 62 ? -12.93 6.133 12.914 1 98.31 62 GLN B O 1
ATOM 1904 N N . SER B 1 63 ? -11.305 4.641 13.211 1 97.62 63 SER B N 1
ATOM 1905 C CA . SER B 1 63 ? -11.125 4.965 14.617 1 97.62 63 SER B CA 1
ATOM 1906 C C . SER B 1 63 ? -10.711 6.418 14.805 1 97.62 63 SER B C 1
ATOM 1908 O O . SER B 1 63 ? -11.148 7.082 15.742 1 97.62 63 SER B O 1
ATOM 1910 N N . ASP B 1 64 ? -9.844 6.914 13.969 1 96.75 64 ASP B N 1
ATOM 1911 C CA . ASP B 1 64 ? -9.406 8.305 14.023 1 96.75 64 ASP B CA 1
ATOM 1912 C C . ASP B 1 64 ? -10.594 9.258 13.898 1 96.75 64 ASP B C 1
ATOM 1914 O O . ASP B 1 64 ? -10.664 10.266 14.609 1 96.75 64 ASP B O 1
ATOM 1918 N N . PHE B 1 65 ? -11.492 8.969 13.07 1 97 65 PHE B N 1
ATOM 1919 C CA . PHE B 1 65 ? -12.68 9.805 12.906 1 97 65 PHE B CA 1
ATOM 1920 C C . PHE B 1 65 ? -13.562 9.742 14.148 1 97 65 PHE B C 1
ATOM 1922 O O . PHE B 1 65 ? -14.398 10.625 14.367 1 97 65 PHE B O 1
ATOM 1929 N N . GLY B 1 66 ? -13.383 8.773 14.922 1 94.62 66 GLY B N 1
ATOM 1930 C CA . GLY B 1 66 ? -14.117 8.648 16.172 1 94.62 66 GLY B CA 1
ATOM 1931 C C . GLY B 1 66 ? -13.727 9.688 17.203 1 94.62 66 GLY B C 1
ATOM 1932 O O . GLY B 1 66 ? -14.461 9.922 18.172 1 94.62 66 GLY B O 1
ATOM 1933 N N . ALA B 1 67 ? -12.531 10.289 17.125 1 89.69 67 ALA B N 1
ATOM 1934 C CA . ALA B 1 67 ? -12.039 11.297 18.062 1 89.69 67 ALA B CA 1
ATOM 1935 C C . ALA B 1 67 ? -12.852 12.586 17.969 1 89.69 67 ALA B C 1
ATOM 1937 O O . ALA B 1 67 ? -12.805 13.43 18.875 1 89.69 67 ALA B O 1
ATOM 1938 N N . ASP B 1 68 ? -13.758 12.703 17 1 86.75 68 ASP B N 1
ATOM 1939 C CA . ASP B 1 68 ? -14.516 13.93 16.781 1 86.75 68 ASP B CA 1
ATOM 1940 C C . ASP B 1 68 ? -13.594 15.148 16.719 1 86.75 68 ASP B C 1
ATOM 1942 O O . ASP B 1 68 ? -13.602 15.977 17.641 1 86.75 68 ASP B O 1
ATOM 1946 N N . PHE B 1 69 ? -12.953 15.422 15.688 1 90.62 69 PHE B N 1
ATOM 1947 C CA . PHE B 1 69 ? -11.906 16.422 15.484 1 90.62 69 PHE B CA 1
ATOM 1948 C C . PHE B 1 69 ? -12.383 17.797 15.898 1 90.62 69 PHE B C 1
ATOM 1950 O O . PHE B 1 69 ? -11.625 18.562 16.5 1 90.62 69 PHE B O 1
ATOM 1957 N N . PHE B 1 70 ? -13.555 18.094 15.656 1 86.12 70 PHE B N 1
ATOM 1958 C CA . PHE B 1 70 ? -14.078 19.453 15.82 1 86.12 70 PHE B CA 1
ATOM 1959 C C . PHE B 1 70 ? -14.258 19.781 17.297 1 86.12 70 PHE B C 1
ATOM 1961 O O . PHE B 1 70 ? -14.203 20.938 17.688 1 86.12 70 PHE B O 1
ATOM 1968 N N . LYS B 1 71 ? -14.344 18.828 18.141 1 89.31 71 LYS B N 1
ATOM 1969 C CA . LYS B 1 71 ? -14.586 19.031 19.562 1 89.31 71 LYS B CA 1
ATOM 1970 C C . LYS B 1 71 ? -13.273 19.141 20.328 1 89.31 71 LYS B C 1
ATOM 1972 O O . LYS B 1 71 ? -13.266 19.531 21.5 1 89.31 71 LYS B O 1
ATOM 1977 N N . ILE B 1 72 ? -12.273 18.812 19.703 1 91.31 72 ILE B N 1
ATOM 1978 C CA . ILE B 1 72 ? -10.969 18.906 20.359 1 91.31 72 ILE B CA 1
ATOM 1979 C C . ILE B 1 72 ? -10.523 20.359 20.406 1 91.31 72 ILE B C 1
ATOM 1981 O O . ILE B 1 72 ? -10.289 20.984 19.375 1 91.31 72 ILE B O 1
ATOM 1985 N N . GLN B 1 73 ? -10.32 20.875 21.594 1 90.88 73 GLN B N 1
ATOM 1986 C CA . GLN B 1 73 ? -10.055 22.297 21.797 1 90.88 73 GLN B CA 1
ATOM 1987 C C . GLN B 1 73 ? -8.586 22.625 21.547 1 90.88 73 GLN B C 1
ATOM 1989 O O . GLN B 1 73 ? -8.273 23.672 20.984 1 90.88 73 GLN B O 1
ATOM 1994 N N . GLN B 1 74 ? -7.754 21.703 21.953 1 92 74 GLN B N 1
ATOM 1995 C CA . GLN B 1 74 ? -6.332 21.938 21.734 1 92 74 GLN B CA 1
ATOM 1996 C C . GLN B 1 74 ? -5.965 21.797 20.266 1 92 74 GLN B C 1
ATOM 1998 O O . GLN B 1 74 ? -5.965 20.688 19.719 1 92 74 GLN B O 1
ATOM 2003 N N . ILE B 1 75 ? -5.535 22.859 19.688 1 87.88 75 ILE B N 1
ATOM 2004 C CA . ILE B 1 75 ? -5.297 22.938 18.25 1 87.88 75 ILE B CA 1
ATOM 2005 C C . ILE B 1 75 ? -4.184 21.969 17.875 1 87.88 75 ILE B C 1
ATOM 2007 O O . ILE B 1 75 ? -4.27 21.281 16.844 1 87.88 75 ILE B O 1
ATOM 2011 N N . ASP B 1 76 ? -3.182 21.828 18.656 1 86.06 76 ASP B N 1
ATOM 2012 C CA . ASP B 1 76 ? -2.041 20.969 18.359 1 86.06 76 ASP B CA 1
ATOM 2013 C C . ASP B 1 76 ? -2.441 19.5 18.375 1 86.06 76 ASP B C 1
ATOM 2015 O O . ASP B 1 76 ? -1.979 18.703 17.547 1 86.06 76 ASP B O 1
ATOM 2019 N N . VAL B 1 77 ? -3.275 19.188 19.344 1 90.5 77 VAL B N 1
ATOM 2020 C CA . VAL B 1 77 ? -3.758 17.828 19.438 1 90.5 77 VAL B CA 1
ATOM 2021 C C . VAL B 1 77 ? -4.648 17.5 18.234 1 90.5 77 VAL B C 1
ATOM 2023 O O . VAL B 1 77 ? -4.523 16.438 17.625 1 90.5 77 VAL B O 1
ATOM 2026 N N . ARG B 1 78 ? -5.488 18.391 17.859 1 91.62 78 ARG B N 1
ATOM 2027 C CA . ARG B 1 78 ? -6.379 18.203 16.719 1 91.62 78 ARG B CA 1
ATOM 2028 C C . ARG B 1 78 ? -5.59 18 15.43 1 91.62 78 ARG B C 1
ATOM 2030 O O . ARG B 1 78 ? -5.883 17.094 14.656 1 91.62 78 ARG B O 1
ATOM 2037 N N . LYS B 1 79 ? -4.617 18.781 15.258 1 88.19 79 LYS B N 1
ATOM 2038 C CA . LYS B 1 79 ? -3.785 18.688 14.062 1 88.19 79 LYS B CA 1
ATOM 2039 C C . LYS B 1 79 ? -3.059 17.359 13.984 1 88.19 79 LYS B C 1
ATOM 2041 O O . LYS B 1 79 ? -2.953 16.75 12.914 1 88.19 79 LYS B O 1
ATOM 2046 N N . LYS B 1 80 ? -2.619 16.953 15.094 1 89.25 80 LYS B N 1
ATOM 2047 C CA . LYS B 1 80 ? -1.891 15.688 15.148 1 89.25 80 LYS B CA 1
ATOM 2048 C C . LYS B 1 80 ? -2.805 14.508 14.82 1 89.25 80 LYS B C 1
ATOM 2050 O O . LYS B 1 80 ? -2.43 13.625 14.047 1 89.25 80 LYS B O 1
ATOM 2055 N N . LEU B 1 81 ? -3.906 14.555 15.383 1 93.5 81 LEU B N 1
ATOM 2056 C CA . LEU B 1 81 ? -4.855 13.469 15.148 1 93.5 81 LEU B CA 1
ATOM 2057 C C . LEU B 1 81 ? -5.324 13.477 13.695 1 93.5 81 LEU B C 1
ATOM 2059 O O . LEU B 1 81 ? -5.469 12.414 13.086 1 93.5 81 LEU B O 1
ATOM 2063 N N . TYR B 1 82 ? -5.516 14.609 13.211 1 93.88 82 TYR B N 1
ATOM 2064 C CA . TYR B 1 82 ? -5.945 14.727 11.828 1 93.88 82 TYR B CA 1
ATOM 2065 C C . TYR B 1 82 ? -4.855 14.25 10.875 1 93.88 82 TYR B C 1
ATOM 2067 O O . TYR B 1 82 ? -5.137 13.555 9.891 1 93.88 82 TYR B O 1
ATOM 2075 N N . SER B 1 83 ? -3.674 14.586 11.172 1 93.38 83 SER B N 1
ATOM 2076 C CA . SER B 1 83 ? -2.535 14.141 10.375 1 93.38 83 SER B CA 1
ATOM 2077 C C . SER B 1 83 ? -2.402 12.617 10.414 1 93.38 83 SER B C 1
ATOM 2079 O O . SER B 1 83 ? -2.137 11.992 9.383 1 93.38 83 SER B O 1
ATOM 2081 N N . GLN B 1 84 ? -2.596 12.102 11.555 1 94.69 84 GLN B N 1
ATOM 2082 C CA . GLN B 1 84 ? -2.564 10.648 11.68 1 94.69 84 GLN B CA 1
ATOM 2083 C C . GLN B 1 84 ? -3.654 10 10.828 1 94.69 84 GLN B C 1
ATOM 2085 O O . GLN B 1 84 ? -3.416 8.984 10.18 1 94.69 84 GLN B O 1
ATOM 2090 N N . CYS B 1 85 ? -4.75 10.562 10.875 1 97.25 85 CYS B N 1
ATOM 2091 C CA . CYS B 1 85 ? -5.859 10.062 10.07 1 97.25 85 CYS B CA 1
ATOM 2092 C C . CYS B 1 85 ? -5.512 10.078 8.586 1 97.25 85 CYS B C 1
ATOM 2094 O O . CYS B 1 85 ? -5.789 9.109 7.871 1 97.25 85 CYS B O 1
ATOM 2096 N N . LEU B 1 86 ? -4.898 11.133 8.117 1 96.75 86 LEU B N 1
ATOM 2097 C CA . LEU B 1 86 ? -4.461 11.242 6.73 1 96.75 86 LEU B CA 1
ATOM 2098 C C . LEU B 1 86 ? -3.463 10.148 6.387 1 96.75 86 LEU B C 1
ATOM 2100 O O . LEU B 1 86 ? -3.555 9.531 5.324 1 96.75 86 LEU B O 1
ATOM 2104 N N . ILE B 1 87 ? -2.613 9.875 7.258 1 96.75 87 ILE B N 1
ATOM 2105 C CA . ILE B 1 87 ? -1.574 8.875 7.059 1 96.75 87 ILE B CA 1
ATOM 2106 C C . ILE B 1 87 ? -2.207 7.488 6.965 1 96.75 87 ILE B C 1
ATOM 2108 O O . ILE B 1 87 ? -1.923 6.73 6.031 1 96.75 87 ILE B O 1
ATOM 2112 N N . ASP B 1 88 ? -3.025 7.211 7.918 1 97.56 88 ASP B N 1
ATOM 2113 C CA . ASP B 1 88 ? -3.684 5.91 7.93 1 97.56 88 ASP B CA 1
ATOM 2114 C C . ASP B 1 88 ? -4.547 5.719 6.688 1 97.56 88 ASP B C 1
ATOM 2116 O O . ASP B 1 88 ? -4.527 4.652 6.066 1 97.56 88 ASP B O 1
ATOM 2120 N N . LEU B 1 89 ? -5.293 6.746 6.332 1 98.69 89 LEU B N 1
ATOM 2121 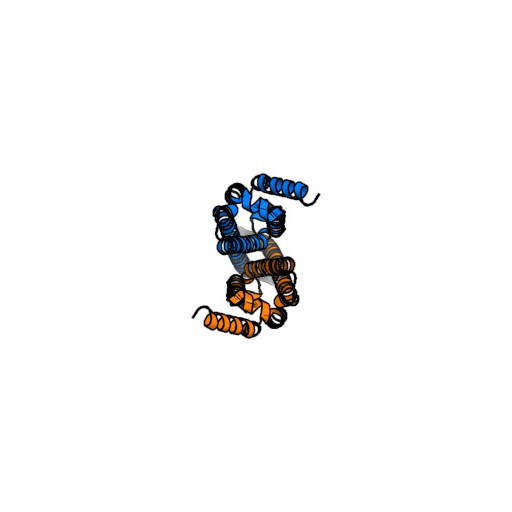C CA . LEU B 1 89 ? -6.133 6.691 5.141 1 98.69 89 LEU B CA 1
ATOM 2122 C C . LEU B 1 89 ? -5.285 6.52 3.887 1 98.69 89 LEU B C 1
ATOM 2124 O O . LEU B 1 89 ? -5.652 5.77 2.98 1 98.69 89 LEU B O 1
ATOM 2128 N N . SER B 1 90 ? -4.211 7.211 3.752 1 98.38 90 SER B N 1
ATOM 2129 C CA . SER B 1 90 ? -3.309 7.094 2.611 1 98.38 90 SER B CA 1
ATOM 2130 C C . SER B 1 90 ? -2.758 5.676 2.488 1 98.38 90 SER B C 1
ATOM 2132 O O . SER B 1 90 ? -2.643 5.145 1.382 1 98.38 90 SER B O 1
ATOM 2134 N N . SER B 1 91 ? -2.432 5.117 3.637 1 98.31 91 SER B N 1
ATOM 2135 C CA . SER B 1 91 ? -1.954 3.74 3.643 1 98.31 91 SER B CA 1
ATOM 2136 C C . SER B 1 91 ? -3.033 2.779 3.156 1 98.31 91 SER B C 1
ATOM 2138 O O . SER B 1 91 ? -2.762 1.893 2.344 1 98.31 91 SER B O 1
ATOM 2140 N N . ALA B 1 92 ? -4.211 2.977 3.674 1 98.56 92 ALA B N 1
ATOM 2141 C CA . ALA B 1 92 ? -5.32 2.146 3.209 1 98.56 92 ALA B CA 1
ATOM 2142 C C . ALA B 1 92 ? -5.539 2.312 1.707 1 98.56 92 ALA B C 1
ATOM 2144 O O . ALA B 1 92 ? -5.656 1.324 0.978 1 98.56 92 ALA B O 1
ATOM 2145 N N . PHE B 1 93 ? -5.543 3.533 1.271 1 98.38 93 PHE B N 1
ATOM 2146 C CA . PHE B 1 93 ? -5.734 3.84 -0.141 1 98.38 93 PHE B CA 1
ATOM 2147 C C . PHE B 1 93 ? -4.668 3.154 -0.99 1 98.38 93 PHE B C 1
ATOM 2149 O O . PHE B 1 93 ? -4.98 2.562 -2.025 1 98.38 93 PHE B O 1
ATOM 2156 N N . SER B 1 94 ? -3.467 3.154 -0.627 1 98.31 94 SER B N 1
ATOM 2157 C CA . SER B 1 94 ? -2.35 2.652 -1.419 1 98.31 94 SER B CA 1
ATOM 2158 C C . SER B 1 94 ? -2.438 1.141 -1.602 1 98.31 94 SER B C 1
ATOM 2160 O O . SER B 1 94 ? -1.948 0.601 -2.596 1 98.31 94 SER B O 1
ATOM 2162 N N . LEU B 1 95 ? -3.113 0.515 -0.666 1 98.44 95 LEU B N 1
ATOM 2163 C CA . LEU B 1 95 ? -3.223 -0.939 -0.722 1 98.44 95 LEU B CA 1
ATOM 2164 C C . LEU B 1 95 ? -4.508 -1.36 -1.425 1 98.44 95 LEU B C 1
ATOM 2166 O O . LEU B 1 95 ? -4.645 -2.512 -1.843 1 98.44 95 LEU B O 1
ATOM 2170 N N . ALA B 1 96 ? -5.48 -0.492 -1.578 1 98.06 96 ALA B N 1
ATOM 2171 C CA . ALA B 1 96 ? -6.859 -0.814 -1.931 1 98.06 96 ALA B CA 1
ATOM 2172 C C . ALA B 1 96 ? -6.926 -1.575 -3.252 1 98.06 96 ALA B C 1
ATOM 2174 O O . ALA B 1 96 ? -7.586 -2.611 -3.346 1 98.06 96 ALA B O 1
ATOM 2175 N N . GLU B 1 97 ? -6.207 -1.173 -4.25 1 96.12 97 GLU B N 1
ATOM 2176 C CA . GLU B 1 97 ? -6.316 -1.749 -5.586 1 96.12 97 GLU B CA 1
ATOM 2177 C C . GLU B 1 97 ? -5.711 -3.15 -5.633 1 96.12 97 GLU B C 1
ATOM 2179 O O . GLU B 1 97 ? -5.984 -3.918 -6.559 1 96.12 97 GLU B O 1
ATOM 2184 N N . TYR B 1 98 ? -4.961 -3.492 -4.621 1 97.19 98 TYR B N 1
ATOM 2185 C CA . TYR B 1 98 ? -4.27 -4.777 -4.641 1 97.19 98 TYR B CA 1
ATOM 2186 C C . TYR B 1 98 ? -5.012 -5.809 -3.799 1 97.19 98 TYR B C 1
ATOM 2188 O O . TYR B 1 98 ? -4.609 -6.973 -3.738 1 97.19 98 TYR B O 1
ATOM 2196 N N . THR B 1 99 ? -6.078 -5.398 -3.146 1 97.62 99 THR B N 1
ATOM 2197 C CA . THR B 1 99 ?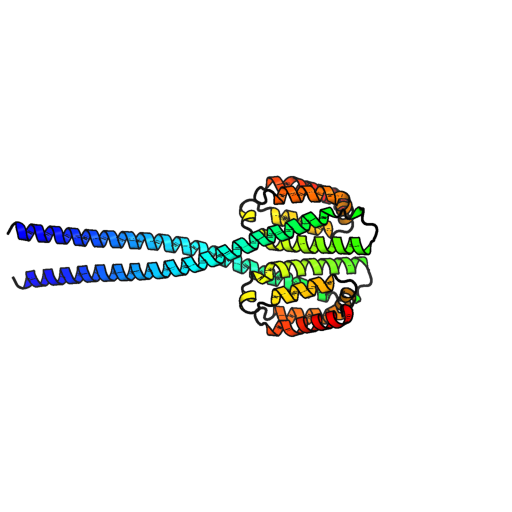 -6.836 -6.309 -2.293 1 97.62 99 THR B CA 1
ATOM 2198 C C . THR B 1 99 ? -7.75 -7.199 -3.131 1 97.62 99 THR B C 1
ATOM 2200 O O . THR B 1 99 ? -8.023 -6.898 -4.293 1 97.62 99 THR B O 1
ATOM 2203 N N . THR B 1 100 ? -8.141 -8.305 -2.531 1 96.25 100 THR B N 1
ATOM 2204 C CA . THR B 1 100 ? -9.156 -9.148 -3.16 1 96.25 100 THR B CA 1
ATOM 2205 C C . THR B 1 100 ? -10.492 -8.422 -3.217 1 96.25 100 THR B C 1
ATOM 2207 O O . THR B 1 100 ? -11.352 -8.758 -4.031 1 96.25 100 THR B O 1
ATOM 2210 N N . TYR B 1 101 ? -10.68 -7.391 -2.408 1 95.69 101 TYR B N 1
ATOM 2211 C CA . TYR B 1 101 ? -11.922 -6.633 -2.354 1 95.69 101 TYR B CA 1
ATOM 2212 C C . TYR B 1 101 ? -12.125 -5.816 -3.623 1 95.69 101 TYR B C 1
ATOM 2214 O O . TYR B 1 101 ? -13.258 -5.555 -4.035 1 95.69 101 TYR B O 1
ATOM 2222 N N . ASP B 1 102 ? -11.031 -5.379 -4.195 1 93.69 102 ASP B N 1
ATOM 2223 C CA . ASP B 1 102 ? -11.086 -4.551 -5.395 1 93.69 102 ASP B CA 1
ATOM 2224 C C . ASP B 1 102 ? -11.727 -5.312 -6.555 1 93.69 102 ASP B C 1
ATOM 2226 O O . ASP B 1 102 ? -12.273 -4.703 -7.477 1 93.69 102 ASP B O 1
ATOM 2230 N N . ASN B 1 103 ? -11.688 -6.598 -6.543 1 88.81 103 ASN B N 1
ATOM 2231 C CA . ASN B 1 103 ? -12.266 -7.43 -7.594 1 88.81 103 ASN B CA 1
ATOM 2232 C C . ASN B 1 103 ? -13.773 -7.23 -7.699 1 88.81 103 ASN B C 1
ATOM 22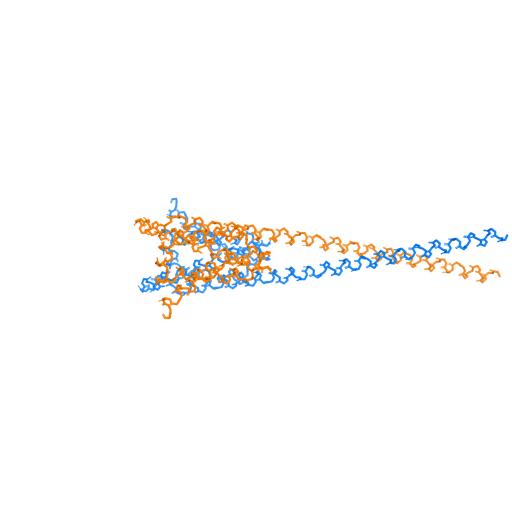34 O O . ASN B 1 103 ? -14.344 -7.305 -8.797 1 88.81 103 ASN B O 1
ATOM 2238 N N . THR B 1 104 ? -14.391 -6.984 -6.633 1 89.62 104 THR B N 1
ATOM 2239 C CA . THR B 1 104 ? -15.844 -6.875 -6.605 1 89.62 104 THR B CA 1
ATOM 2240 C C . THR B 1 104 ? -16.281 -5.449 -6.266 1 89.62 104 THR B C 1
ATOM 2242 O O . THR B 1 104 ? -17.438 -5.082 -6.465 1 89.62 104 THR B O 1
ATOM 2245 N N . ASN B 1 105 ? -15.461 -4.715 -5.77 1 90.12 105 ASN B N 1
ATOM 2246 C CA . ASN B 1 105 ? -15.672 -3.316 -5.41 1 90.12 105 ASN B CA 1
ATOM 2247 C C . ASN B 1 105 ? -14.562 -2.424 -5.957 1 90.12 105 ASN B C 1
ATOM 2249 O O . ASN B 1 105 ? -13.758 -1.89 -5.191 1 90.12 105 ASN B O 1
ATOM 2253 N N . SER B 1 106 ? -14.594 -2.092 -7.199 1 90.12 106 SER B N 1
ATOM 2254 C CA . SER B 1 106 ? -13.492 -1.462 -7.914 1 90.12 106 SER B CA 1
ATOM 2255 C C . SER B 1 106 ? -13.414 0.031 -7.609 1 90.12 106 SER B C 1
ATOM 2257 O O . SER B 1 106 ? -12.43 0.689 -7.945 1 90.12 106 SER B O 1
ATOM 2259 N N . SER B 1 107 ? -14.398 0.507 -6.887 1 94.44 107 SER B N 1
ATOM 2260 C CA . SER B 1 107 ? -14.43 1.945 -6.641 1 94.44 107 SER B CA 1
ATOM 2261 C C . SER B 1 107 ? -13.852 2.283 -5.27 1 94.44 107 SER B C 1
ATOM 2263 O O . SER B 1 107 ? -13.844 3.445 -4.863 1 94.44 107 SER B O 1
ATOM 2265 N N . ILE B 1 108 ? -13.398 1.309 -4.523 1 95.88 108 ILE B N 1
ATOM 2266 C CA . ILE B 1 108 ? -12.93 1.535 -3.16 1 95.88 108 ILE B CA 1
ATOM 2267 C C . ILE B 1 108 ? -11.734 2.48 -3.18 1 95.88 108 ILE B C 1
ATOM 2269 O O . ILE B 1 108 ? -11.656 3.41 -2.373 1 95.88 108 ILE B O 1
ATOM 2273 N N . ASP B 1 109 ? -10.828 2.258 -4.137 1 95.06 109 ASP B N 1
ATOM 2274 C CA . ASP B 1 109 ? -9.641 3.096 -4.215 1 95.06 109 ASP B CA 1
ATOM 2275 C C . ASP B 1 109 ? -10 4.527 -4.605 1 95.06 109 ASP B C 1
ATOM 2277 O O . ASP B 1 109 ? -9.508 5.484 -4 1 95.06 109 ASP B O 1
ATOM 2281 N N . VAL B 1 110 ? -10.938 4.691 -5.504 1 95.62 110 VAL B N 1
ATOM 2282 C CA . VAL B 1 110 ? -11.359 6.008 -5.973 1 95.62 110 VAL B CA 1
ATOM 2283 C C . VAL B 1 110 ? -12.047 6.762 -4.84 1 95.62 110 VAL B C 1
ATOM 2285 O O . VAL B 1 110 ? -11.805 7.957 -4.645 1 95.62 110 VAL B O 1
ATOM 2288 N N . THR B 1 111 ? -12.852 6.098 -4.133 1 97.44 111 THR B N 1
ATOM 2289 C CA . THR B 1 111 ? -13.578 6.723 -3.033 1 97.44 111 THR B CA 1
ATOM 2290 C C . THR B 1 111 ? -12.617 7.145 -1.923 1 97.44 111 THR B C 1
ATOM 2292 O O . THR B 1 111 ? -12.711 8.258 -1.407 1 97.44 111 THR B O 1
ATOM 2295 N N . LEU B 1 112 ? -11.719 6.258 -1.552 1 98 112 LEU B N 1
ATOM 2296 C CA . LEU B 1 112 ? -10.75 6.582 -0.51 1 98 112 LEU B CA 1
ATOM 2297 C C . LEU B 1 112 ? -9.844 7.727 -0.949 1 98 112 LEU B C 1
ATOM 2299 O O . LEU B 1 112 ? -9.508 8.602 -0.147 1 98 112 LEU B O 1
ATOM 2303 N N . TYR B 1 113 ? -9.5 7.727 -2.191 1 96.81 113 TYR B N 1
ATOM 2304 C CA . TYR B 1 113 ? -8.688 8.82 -2.727 1 96.81 113 TYR B CA 1
ATOM 2305 C C . TYR B 1 113 ? -9.453 10.141 -2.666 1 96.81 113 TYR B C 1
ATOM 2307 O O . TYR B 1 113 ? -8.883 11.172 -2.303 1 96.81 113 TYR B O 1
ATOM 2315 N N . SER B 1 114 ? -10.656 10.078 -3.02 1 97.12 114 SER B N 1
ATOM 2316 C CA . SER B 1 114 ? -11.484 11.273 -2.955 1 97.12 114 SER B CA 1
ATOM 2317 C C . SER B 1 114 ? -11.578 11.812 -1.53 1 97.12 114 SER B C 1
ATOM 2319 O O . SER B 1 114 ? -11.555 13.023 -1.312 1 97.12 114 SER B O 1
ATOM 2321 N N . LEU B 1 115 ? -11.773 10.945 -0.587 1 98.25 115 LEU B N 1
ATOM 2322 C CA . LEU B 1 115 ? -11.797 11.359 0.812 1 98.25 115 LEU B CA 1
ATOM 2323 C C . LEU B 1 115 ? -10.477 12 1.209 1 98.25 115 LEU B C 1
ATOM 2325 O O . LEU B 1 115 ? -10.461 13.039 1.88 1 98.25 115 LEU B O 1
ATOM 2329 N N . LEU B 1 116 ? -9.398 11.383 0.789 1 97.25 116 LEU B N 1
ATOM 2330 C CA . LEU B 1 116 ? -8.062 11.906 1.067 1 97.25 116 LEU B CA 1
ATOM 2331 C C . LEU B 1 116 ? -7.91 13.32 0.522 1 97.25 116 LEU B C 1
ATOM 2333 O O . LEU B 1 116 ? -7.438 14.219 1.229 1 97.25 116 LEU B O 1
ATOM 2337 N N . ARG B 1 117 ? -8.336 13.523 -0.685 1 95.75 117 ARG B N 1
ATOM 2338 C CA . ARG B 1 117 ? -8.25 14.836 -1.316 1 95.75 117 ARG B CA 1
ATOM 2339 C C . ARG B 1 117 ? -9.141 15.852 -0.597 1 95.75 117 ARG B C 1
ATOM 2341 O O . ARG B 1 117 ? -8.734 17 -0.39 1 95.75 117 ARG B O 1
ATOM 2348 N N . ALA B 1 118 ? -10.273 15.422 -0.259 1 96.62 118 ALA B N 1
ATOM 2349 C CA . ALA B 1 118 ? -11.188 16.297 0.472 1 96.62 118 ALA B CA 1
ATOM 2350 C C . ALA B 1 118 ? -10.594 16.703 1.816 1 96.62 118 ALA B C 1
ATOM 2352 O O . ALA B 1 118 ? -10.766 17.844 2.258 1 96.62 118 ALA B O 1
ATOM 2353 N N . MET B 1 119 ? -9.938 15.82 2.475 1 96.19 119 MET B N 1
ATOM 2354 C CA . MET B 1 119 ? -9.344 16.094 3.779 1 96.19 119 MET B CA 1
ATOM 2355 C C . MET B 1 119 ? -8.18 17.078 3.654 1 96.19 119 MET B C 1
ATOM 2357 O O . MET B 1 119 ? -7.824 17.75 4.625 1 96.19 119 MET B O 1
ATOM 2361 N N . GLN B 1 120 ? -7.578 17.141 2.516 1 93.19 120 GLN B N 1
ATOM 2362 C CA . GLN B 1 120 ? -6.418 18 2.311 1 93.19 120 GLN B CA 1
ATOM 2363 C C . GLN B 1 120 ? -6.84 19.406 1.908 1 93.19 120 GLN B C 1
ATOM 2365 O O . GLN B 1 120 ? -6.059 20.344 2.021 1 93.19 120 GLN B O 1
ATOM 2370 N N . ASP B 1 121 ? -8.023 19.469 1.422 1 92.12 121 ASP B N 1
ATOM 2371 C CA . ASP B 1 121 ? -8.531 20.75 0.937 1 92.12 121 ASP B CA 1
ATOM 2372 C C . ASP B 1 121 ? -8.969 21.641 2.096 1 92.12 121 ASP B C 1
ATOM 2374 O O . ASP B 1 121 ? -9.648 21.172 3.018 1 92.12 121 ASP B O 1
ATOM 2378 N N . ASP B 1 122 ? -8.617 22.938 2.084 1 88.56 122 ASP B N 1
ATOM 2379 C CA . ASP B 1 122 ? -8.852 23.859 3.193 1 88.56 122 ASP B CA 1
ATOM 2380 C C . ASP B 1 122 ? -10.352 24.016 3.465 1 88.56 122 ASP B C 1
ATOM 2382 O O . ASP B 1 122 ? -10.766 24.094 4.621 1 88.56 122 ASP B O 1
ATOM 2386 N N . ASP B 1 123 ? -11.141 24.062 2.469 1 89.25 123 ASP B N 1
ATOM 2387 C CA . ASP B 1 123 ? -12.57 24.297 2.637 1 89.25 123 ASP B CA 1
ATOM 2388 C C . ASP B 1 123 ? -13.297 23.016 3.078 1 89.25 123 ASP B C 1
ATOM 2390 O O . ASP B 1 123 ? -14.047 23.031 4.051 1 89.25 123 ASP B O 1
ATOM 2394 N N . THR B 1 124 ? -12.961 22 2.426 1 94.75 124 THR B N 1
ATOM 2395 C CA . THR B 1 124 ? -13.703 20.781 2.703 1 94.75 124 THR B CA 1
ATOM 2396 C C . THR B 1 124 ? -13.211 20.125 3.992 1 94.75 124 THR B C 1
ATOM 2398 O O . THR B 1 124 ? -13.969 19.438 4.676 1 94.75 124 THR B O 1
ATOM 2401 N N . SER B 1 125 ? -12 20.359 4.348 1 93.75 125 SER B N 1
ATOM 2402 C CA . SER B 1 125 ? -11.445 19.734 5.551 1 93.75 125 SER B CA 1
ATOM 2403 C C . SER B 1 125 ? -12.219 20.172 6.797 1 93.75 125 SER B C 1
ATOM 2405 O O . SER B 1 125 ? -12.43 19.359 7.707 1 93.75 125 SER B O 1
ATOM 2407 N N . VAL B 1 126 ? -12.625 21.406 6.867 1 92.88 126 VAL B N 1
ATOM 2408 C CA . VAL B 1 126 ? -13.383 21.906 8.008 1 92.88 126 VAL B CA 1
ATOM 2409 C C . VAL B 1 126 ? -14.711 21.156 8.117 1 92.88 126 VAL B C 1
ATOM 2411 O O . VAL B 1 126 ? -15.094 20.734 9.203 1 92.88 126 VAL B O 1
ATOM 2414 N N . GLN B 1 127 ? -15.328 21.016 6.996 1 95.12 127 GLN B N 1
ATOM 2415 C CA . GLN B 1 127 ? -16.594 20.297 6.992 1 95.12 127 GLN B CA 1
ATOM 2416 C C . GLN B 1 127 ? -16.406 18.828 7.371 1 95.12 127 GLN B C 1
ATOM 2418 O O . GLN B 1 127 ? -17.219 18.266 8.094 1 95.12 127 GLN B O 1
ATOM 2423 N N . ILE B 1 128 ? -15.406 18.234 6.879 1 96.62 128 ILE B N 1
ATOM 2424 C CA . ILE B 1 128 ? -15.086 16.844 7.191 1 96.62 128 ILE B CA 1
ATOM 2425 C C . ILE B 1 128 ? -14.883 16.688 8.695 1 96.62 128 ILE B C 1
ATOM 2427 O O . ILE B 1 128 ? -15.367 15.727 9.305 1 96.62 128 ILE B O 1
ATOM 2431 N N . MET B 1 129 ? -14.195 17.656 9.297 1 95.19 129 MET B N 1
ATOM 2432 C CA . MET B 1 129 ? -13.977 17.594 10.734 1 95.19 129 MET B CA 1
ATOM 2433 C C . MET B 1 129 ? -15.297 17.719 11.492 1 95.19 129 MET B C 1
ATOM 2435 O O . MET B 1 129 ? -15.508 17.016 12.492 1 95.19 129 MET B O 1
ATOM 2439 N N . LYS B 1 130 ? -16.172 18.484 11.031 1 94.5 130 LYS B N 1
ATOM 2440 C CA . LYS B 1 130 ? -17.484 18.656 11.648 1 94.5 130 LYS B CA 1
ATOM 2441 C C . LYS B 1 130 ? -18.328 17.391 11.516 1 94.5 130 LYS B C 1
ATOM 2443 O O . LYS B 1 130 ? -19.125 17.062 12.398 1 94.5 130 LYS B O 1
ATOM 2448 N N . ASP B 1 131 ? -18.094 16.719 10.445 1 96 131 ASP B N 1
ATOM 2449 C CA . ASP B 1 131 ? -18.906 15.547 10.141 1 96 131 ASP B CA 1
ATOM 2450 C C . ASP B 1 131 ? -18.172 14.258 10.508 1 96 131 ASP B C 1
ATOM 2452 O O . ASP B 1 131 ? -18.453 13.195 9.953 1 96 131 ASP B O 1
ATOM 2456 N N . SER B 1 132 ? -17.266 14.312 11.367 1 96.5 132 SER B N 1
ATOM 2457 C CA . SER B 1 132 ? -16.391 13.195 11.719 1 96.5 132 SER B CA 1
ATOM 2458 C C . SER B 1 132 ? -17.203 11.961 12.102 1 96.5 132 SER B C 1
ATOM 2460 O O . SER B 1 132 ? -16.906 10.852 11.656 1 96.5 132 SER B O 1
ATOM 2462 N N . LYS B 1 133 ? -18.203 12.094 12.922 1 96.06 133 LYS B N 1
ATOM 2463 C CA . LYS B 1 133 ? -19.016 10.969 13.391 1 96.06 133 LYS B CA 1
ATOM 2464 C C . LYS B 1 133 ? -19.734 10.297 12.227 1 96.06 133 LYS B C 1
ATOM 2466 O O . LYS B 1 133 ? -19.844 9.062 12.18 1 96.06 133 LYS B O 1
ATOM 2471 N N . LYS B 1 134 ? -20.297 11.094 11.367 1 97.12 134 LYS B N 1
ATOM 2472 C CA . LYS B 1 134 ? -20.969 10.555 10.188 1 97.12 134 LYS B CA 1
ATOM 2473 C C . LYS B 1 134 ? -20 9.703 9.359 1 97.12 134 LYS B C 1
ATOM 2475 O O . LYS B 1 134 ? -20.359 8.602 8.93 1 97.12 134 LYS B O 1
ATOM 2480 N N . ILE B 1 135 ? -18.828 10.242 9.133 1 98.31 135 ILE B N 1
ATOM 2481 C CA . ILE B 1 135 ? -17.828 9.539 8.344 1 98.31 135 ILE B CA 1
ATOM 2482 C C . ILE B 1 135 ? -17.391 8.273 9.07 1 98.31 135 ILE B C 1
ATOM 2484 O O . ILE B 1 135 ? -17.172 7.23 8.438 1 98.31 135 ILE B O 1
ATOM 2488 N N . PHE B 1 136 ? -17.297 8.367 10.359 1 98.25 136 PHE B N 1
ATOM 2489 C CA . PHE B 1 136 ? -17 7.203 11.18 1 98.25 136 PHE B CA 1
ATOM 2490 C C . PHE B 1 136 ? -17.938 6.051 10.852 1 98.25 136 PHE B C 1
ATOM 2492 O O . PHE B 1 136 ? -17.5 4.926 10.625 1 98.25 136 PHE B O 1
ATOM 2499 N N . TYR B 1 137 ? -19.188 6.328 10.82 1 98.25 137 TYR B N 1
ATOM 2500 C CA . TYR B 1 137 ? -20.172 5.277 10.609 1 98.25 137 TYR B CA 1
ATOM 2501 C C . TYR B 1 137 ? -20.172 4.805 9.164 1 98.25 137 TYR B C 1
ATOM 2503 O O . TYR B 1 137 ? -20.406 3.627 8.883 1 98.25 137 TYR B O 1
ATOM 2511 N N . MET B 1 138 ? -19.922 5.68 8.25 1 98.44 138 MET B N 1
ATOM 2512 C CA . MET B 1 138 ? -19.828 5.27 6.852 1 98.44 138 MET B CA 1
ATOM 2513 C C . MET B 1 138 ? -18.656 4.324 6.641 1 98.44 138 MET B C 1
ATOM 2515 O O . MET B 1 138 ? -18.781 3.324 5.926 1 98.44 138 MET B O 1
ATOM 2519 N N . LEU B 1 139 ? -17.531 4.617 7.262 1 98.62 139 LEU B N 1
ATOM 2520 C CA . LEU B 1 139 ? -16.359 3.742 7.168 1 98.62 139 LEU B CA 1
ATOM 2521 C C . LEU B 1 139 ? -16.625 2.418 7.875 1 98.62 139 LEU B C 1
ATOM 2523 O O . LEU B 1 139 ? -16.156 1.369 7.43 1 98.62 139 LEU B O 1
ATOM 2527 N N . LYS B 1 140 ? -17.328 2.48 8.945 1 98.44 140 LYS B N 1
ATOM 2528 C CA . LYS B 1 140 ? -17.703 1.258 9.648 1 98.44 140 LYS B CA 1
ATOM 2529 C C . LYS B 1 140 ? -18.5 0.324 8.734 1 98.44 140 LYS B C 1
ATOM 2531 O O . LYS B 1 140 ? -18.266 -0.888 8.734 1 98.44 140 LYS B O 1
ATOM 2536 N N . ASP B 1 141 ? -19.406 0.87 8.047 1 97.94 141 ASP B N 1
ATOM 2537 C CA . ASP B 1 141 ? -20.219 0.078 7.121 1 97.94 141 ASP B CA 1
ATOM 2538 C C . ASP B 1 141 ? -19.344 -0.561 6.039 1 97.94 141 ASP B C 1
ATOM 2540 O O . ASP B 1 141 ? -19.562 -1.715 5.664 1 97.94 141 ASP B O 1
ATOM 2544 N N . ILE B 1 142 ? -18.438 0.175 5.492 1 98.25 142 ILE B N 1
ATOM 2545 C CA . ILE B 1 142 ? -17.531 -0.344 4.48 1 98.25 142 ILE B CA 1
ATOM 2546 C C . ILE B 1 142 ? -16.703 -1.491 5.066 1 98.25 142 ILE B C 1
ATOM 2548 O O . ILE B 1 142 ? -16.531 -2.531 4.426 1 98.25 142 ILE B O 1
ATOM 2552 N N . LEU B 1 143 ? -16.234 -1.328 6.293 1 98.31 143 LEU B N 1
ATOM 2553 C CA . LEU B 1 143 ? -15.414 -2.326 6.969 1 98.31 143 LEU B CA 1
ATOM 2554 C C . LEU B 1 143 ? -16.203 -3.604 7.219 1 98.31 143 LEU B C 1
ATOM 2556 O O . LEU B 1 143 ? -15.641 -4.699 7.223 1 98.31 143 LEU B O 1
ATOM 2560 N N . TYR B 1 144 ? -17.469 -3.461 7.371 1 97.5 144 TYR B N 1
ATOM 2561 C CA . TYR B 1 144 ? -18.312 -4.613 7.617 1 97.5 144 TYR B CA 1
ATOM 2562 C C . TYR B 1 144 ? -18.406 -5.5 6.379 1 97.5 144 TYR B C 1
ATOM 2564 O O . TYR B 1 144 ? -18.5 -6.727 6.492 1 97.5 144 TYR B O 1
ATOM 2572 N N . ALA B 1 145 ? -18.422 -4.898 5.258 1 97.06 145 ALA B N 1
ATOM 2573 C CA . ALA B 1 145 ? -18.5 -5.641 4.004 1 97.06 145 ALA B CA 1
ATOM 2574 C C . ALA B 1 145 ? -17.703 -4.957 2.904 1 97.06 145 ALA B C 1
ATOM 2576 O O . ALA B 1 145 ? -18.266 -4.406 1.956 1 97.06 145 ALA B O 1
ATOM 2577 N N . PRO B 1 146 ? -16.406 -5.082 2.951 1 96.38 146 PRO B N 1
ATOM 2578 C CA . PRO B 1 146 ? -15.555 -4.328 2.033 1 96.38 146 PRO B CA 1
ATOM 2579 C C . PRO B 1 146 ? -15.742 -4.742 0.576 1 96.38 146 PRO B C 1
ATOM 2581 O O . PRO B 1 146 ? -15.414 -3.977 -0.335 1 96.38 146 PRO B O 1
ATOM 2584 N N . SER B 1 147 ? -16.25 -5.926 0.308 1 96.31 147 SER B N 1
ATOM 2585 C CA . SER B 1 147 ? -16.453 -6.398 -1.058 1 96.31 147 SER B CA 1
ATOM 2586 C C . SER B 1 147 ? -17.797 -5.926 -1.617 1 96.31 147 SER B C 1
ATOM 2588 O O . SER B 1 147 ? -18.078 -6.109 -2.803 1 96.31 147 SER B O 1
ATOM 2590 N N . ASP B 1 148 ? -18.625 -5.391 -0.82 1 96.19 148 ASP B N 1
ATOM 2591 C CA . ASP B 1 148 ? -19.953 -4.91 -1.211 1 96.19 148 ASP B CA 1
ATOM 2592 C C . ASP B 1 148 ? -19.906 -3.449 -1.644 1 96.19 148 ASP B C 1
ATOM 2594 O O . ASP B 1 148 ? -19.875 -2.547 -0.803 1 96.19 148 ASP B O 1
ATOM 2598 N N . SER B 1 149 ? -20.031 -3.189 -2.852 1 94.31 149 SER B N 1
ATOM 2599 C CA . SER B 1 149 ? -19.891 -1.849 -3.41 1 94.31 149 SER B CA 1
ATOM 2600 C C . SER B 1 149 ? -21 -0.923 -2.924 1 94.31 149 SER B C 1
ATOM 2602 O O . SER B 1 149 ? -20.828 0.298 -2.896 1 94.31 149 SER B O 1
ATOM 2604 N N . THR B 1 150 ? -22.109 -1.403 -2.52 1 96.44 150 THR B N 1
ATOM 2605 C CA . THR B 1 150 ? -23.219 -0.577 -2.053 1 96.44 150 THR B CA 1
ATOM 2606 C C . THR B 1 150 ? -22.844 0.13 -0.75 1 96.44 150 THR B C 1
ATOM 2608 O O . THR B 1 150 ? -23.406 1.184 -0.434 1 96.44 150 THR B O 1
ATOM 2611 N N . LYS B 1 151 ? -21.906 -0.479 0.017 1 97 151 LYS B N 1
ATOM 2612 C CA . LYS B 1 151 ? -21.484 0.108 1.287 1 97 151 LYS B CA 1
ATOM 2613 C C . LYS B 1 151 ? -20.688 1.387 1.063 1 97 151 LYS B C 1
ATOM 2615 O O . LYS B 1 151 ? -20.516 2.189 1.984 1 97 151 LYS B O 1
ATOM 2620 N N . LEU B 1 152 ? -20.219 1.646 -0.187 1 97.19 152 LEU B N 1
ATOM 2621 C CA . LEU B 1 152 ? -19.422 2.826 -0.503 1 97.19 152 LEU B CA 1
ATOM 2622 C C . LEU B 1 152 ? -20.328 4.023 -0.802 1 97.19 152 LEU B C 1
ATOM 2624 O O . LEU B 1 152 ? -19.875 5.172 -0.722 1 97.19 152 LEU B O 1
ATOM 2628 N N . LYS B 1 153 ? -21.516 3.773 -1.175 1 96.94 153 LYS B N 1
ATOM 2629 C CA . LYS B 1 153 ? -22.406 4.781 -1.754 1 96.94 153 LYS B CA 1
ATOM 2630 C C . LYS B 1 153 ? -22.594 5.953 -0.797 1 96.94 153 LYS B C 1
ATOM 2632 O O . LYS B 1 153 ? -22.5 7.113 -1.199 1 96.94 153 LYS B O 1
ATOM 2637 N N . PRO B 1 154 ? -22.844 5.723 0.497 1 98.12 154 PRO B N 1
ATOM 2638 C CA . PRO B 1 154 ? -23.031 6.859 1.4 1 98.12 154 PRO B CA 1
ATOM 2639 C C . PRO B 1 154 ? -21.812 7.785 1.443 1 98.12 154 PRO B C 1
ATOM 2641 O O . PRO B 1 154 ? -21.953 9.008 1.425 1 98.12 154 PRO B O 1
ATOM 2644 N N . LEU B 1 155 ? -20.688 7.223 1.479 1 98.44 155 LEU B N 1
ATOM 2645 C CA . LEU B 1 155 ? -19.469 8.031 1.523 1 98.44 155 LEU B CA 1
ATOM 2646 C C . LEU B 1 155 ? -19.25 8.75 0.194 1 98.44 155 LEU B C 1
ATOM 2648 O O . LEU B 1 155 ? -18.891 9.93 0.171 1 98.44 155 LEU B O 1
ATOM 2652 N N . SER B 1 156 ? -19.453 8.047 -0.898 1 97.62 156 SER B N 1
ATOM 2653 C CA . SER B 1 156 ? -19.312 8.641 -2.221 1 97.62 156 SER B CA 1
ATOM 2654 C C . SER B 1 156 ? -20.281 9.789 -2.424 1 97.62 156 SER B C 1
ATOM 2656 O O . SER B 1 156 ? -19.922 10.844 -2.939 1 97.62 156 SER B O 1
ATOM 2658 N N . ASP B 1 157 ? -21.484 9.609 -2.025 1 97.62 157 ASP B N 1
ATOM 2659 C CA . ASP B 1 157 ? -22.5 10.656 -2.129 1 97.62 157 ASP B CA 1
ATOM 2660 C C . ASP B 1 157 ? -22.109 11.875 -1.288 1 97.62 157 ASP B C 1
ATOM 2662 O O . ASP B 1 157 ? -22.297 13.016 -1.721 1 97.62 157 ASP B O 1
ATOM 2666 N N . TYR B 1 158 ? -21.688 11.609 -0.147 1 98.12 158 TYR B N 1
ATOM 2667 C CA . TYR B 1 158 ? -21.266 12.68 0.74 1 98.12 158 TYR B CA 1
ATOM 2668 C C . TYR B 1 158 ? -20.141 13.5 0.103 1 98.12 158 TYR B C 1
ATOM 2670 O O . TYR B 1 158 ? -20.172 14.734 0.129 1 98.12 158 TYR B O 1
ATOM 2678 N N . LEU B 1 159 ? -19.188 12.797 -0.456 1 97.62 159 LEU B N 1
ATOM 2679 C CA . LEU B 1 159 ? -18.047 13.469 -1.071 1 97.62 159 LEU B CA 1
ATOM 2680 C C . LEU B 1 159 ? -18.469 14.258 -2.305 1 97.62 159 LEU B C 1
ATOM 2682 O O . LEU B 1 159 ? -17.969 15.344 -2.564 1 97.62 159 LEU B O 1
ATOM 2686 N N . ASP B 1 160 ? -19.359 13.75 -3.021 1 95.94 160 ASP B N 1
ATOM 2687 C CA . ASP B 1 160 ? -19.922 14.469 -4.164 1 95.94 160 ASP B CA 1
ATOM 2688 C C . ASP B 1 160 ? -20.609 15.75 -3.725 1 95.94 160 ASP B C 1
ATOM 2690 O O . ASP B 1 160 ? -20.484 16.797 -4.371 1 95.94 160 ASP B O 1
ATOM 2694 N N . MET B 1 161 ? -21.344 15.641 -2.693 1 95.94 161 MET B N 1
ATOM 2695 C CA . MET B 1 161 ? -22.016 16.812 -2.137 1 95.94 161 MET B CA 1
ATOM 2696 C C . MET B 1 161 ? -21 17.875 -1.723 1 95.94 161 MET B C 1
ATOM 2698 O O . MET B 1 161 ? -21.203 19.062 -1.989 1 95.94 161 MET B O 1
ATOM 2702 N N . LEU B 1 162 ? -19.953 17.406 -1.071 1 95.62 162 LEU B N 1
ATOM 2703 C CA . LEU B 1 162 ? -18.906 18.344 -0.649 1 95.62 162 LEU B CA 1
ATOM 2704 C C . LEU B 1 162 ? -18.297 19.062 -1.852 1 95.62 162 LEU B C 1
ATOM 2706 O O . LEU B 1 162 ? -18.062 20.266 -1.811 1 95.62 162 LEU B O 1
ATOM 2710 N N . ASN B 1 163 ? -18 18.359 -2.855 1 90.94 163 ASN B N 1
ATOM 2711 C CA . ASN B 1 163 ? -17.391 18.922 -4.059 1 90.94 163 ASN B CA 1
ATOM 2712 C C . ASN B 1 163 ? -18.312 19.938 -4.73 1 90.94 163 ASN B C 1
ATOM 2714 O O . ASN B 1 163 ? -17.859 20.953 -5.246 1 90.94 163 ASN B O 1
ATOM 2718 N N . LYS B 1 164 ? -19.484 19.688 -4.77 1 90.38 164 LYS B N 1
ATOM 2719 C CA . LYS B 1 164 ? -20.469 20.609 -5.363 1 90.38 164 LYS B CA 1
ATOM 2720 C C . LYS B 1 164 ? -20.578 21.891 -4.543 1 90.38 164 LYS B C 1
ATOM 2722 O O . LYS B 1 164 ? -20.719 22.969 -5.102 1 90.38 164 LYS B O 1
ATOM 2727 N N . LYS B 1 165 ? -20.469 21.75 -3.344 1 89.38 165 LYS B N 1
ATOM 2728 C CA . LYS B 1 165 ? -20.625 22.891 -2.441 1 89.38 165 LYS B CA 1
ATOM 2729 C C . LYS B 1 165 ? -19.406 23.797 -2.494 1 89.38 165 LYS B C 1
ATOM 2731 O O . LYS B 1 165 ? -19.547 25.016 -2.422 1 89.38 165 LYS B O 1
ATOM 2736 N N . TYR B 1 166 ? -18.25 23.219 -2.611 1 86 166 TYR B N 1
ATOM 2737 C CA . TYR B 1 166 ? -17.062 24.031 -2.406 1 86 166 TYR B CA 1
ATOM 2738 C C . TYR B 1 166 ? -16.266 24.172 -3.701 1 86 166 TYR B C 1
ATOM 2740 O O . TYR B 1 166 ? -15.375 25.016 -3.805 1 86 166 TYR B O 1
ATOM 2748 N N . LYS B 1 167 ? -16.375 23.391 -4.656 1 74.44 167 LYS B N 1
ATOM 2749 C CA . LYS B 1 167 ? -15.555 23.469 -5.859 1 74.44 167 LYS B CA 1
ATOM 2750 C C . LYS B 1 167 ? -16.375 23.938 -7.055 1 74.44 167 LYS B C 1
ATOM 2752 O O . LYS B 1 167 ? -15.812 24.406 -8.055 1 74.44 167 LYS B O 1
ATOM 2757 N N . TYR B 1 168 ? -17.656 23.859 -6.992 1 61.78 168 TYR B N 1
ATOM 2758 C CA . TYR B 1 168 ? -18.5 24.453 -8.023 1 61.78 168 TYR B CA 1
ATOM 2759 C C . TYR B 1 168 ? -19.391 25.547 -7.441 1 61.78 168 TYR B C 1
ATOM 2761 O O . TYR B 1 168 ? -19.781 25.469 -6.273 1 61.78 168 TYR B O 1
#

Sequence (336 aa):
MLNQVNKLIHKKYFVNSIIILLLLVSLYLVILNNNKSHLIEENYAKQQLIDKNFINYLSQTQSDFGADFFKIQQIDVRKKLYSQCLIDLSSAFSLAEYTTYDNTNSSIDVTLYSLLRAMQDDDTSVQIMKDSKKIFYMLKDILYAPSDSTKLKPLSDYLDMLNKKYKYMLNQVNKLIHKKYFVNSIIILLLLVSLYLVILNNNKSHLIEENYAKQQLIDKNFINYLSQTQSDFGADFFKIQQIDVRKKLYSQCLIDLSSAFSLAEYTTYDNTNSSIDVTLYSLLRAMQDDDTSVQIMKDSKKIFYMLKDILYAPSDSTKLKPLSDYLDMLNKKYKY

Secondary structure (DSSP, 8-state):
-HHHHHHHHHHHHHHHHHHHHHHHHHHHHHHHHHHHHHHHHHHHHHHHHHHHHHHHHHHHHHHHHTT-GGG---HHHHHHHHHHHHHHHHHHHHHHTTSGGGGT-TTHHHHHHHHHHHHHSHHHHHHHHHTHHHHHHHHHHHHH-TT-GGGGHHHHHHHHHHHHHHT-/-HHHHHHHHHHHHHHHHHHHHHHHHHHHHHHHHHHHHHHHHHHHHHHHHHHHHHHHHHHHHHHHHTT-GGG---HHHHHHHHHHHHHHHHHHHHHHTTSGGGGT-TTHHHHHHHHHHHHHSHHHHHHHHHTHHHHHHHHHHHHH-TT-GGGGHHHHHHHHHHHHHHT-

pLDDT: mean 93.33, std 5.96, range [61.78, 98.75]

Nearest PDB structures (foldseek):
  5oxf-assembly1_A  TM=2.710E-01  e=4.599E+00  Campylobacter jejuni
  3g67-assembly1_B  TM=2.466E-01  e=7.758E+00  Thermotoga maritima
  5oxf-assembly1_A  TM=2.710E-01  e=4.599E+00  Campylobacter jejuni
  3g67-assembly1_B  TM=2.468E-01  e=7.758E+00  Thermotoga maritima

Foldseek 3Di:
DVVVVVVVVVVVVVVVVVVVVVVVVVVVVVVVVVVVVVVVVVVVVVQVVLQVLLLVLLVVLLVLLVVLLVPDPDPVVSVVSLVSSLVSLVSSLVSVCSHPLCVQAVCPNVLSVLVSVLCPDPVSVVVCSNCSVVVSVLSVQCSVPVNDNVSSVVSSVVSVVSCVVPVD/DVVVVVVVVVVVVVVVVVVVVVVVVVVVVVVVVVVVVVVVVVVVVVQVVLQVLLLVLLVVLLVLLVVLLVPDPDPVVSVVSLVSSLVSLVSSLVSVCSHPLCVQAVCPNVLSVLVSVLCPDPVSVVVCSNCSVVVSVLSVQCSVPVNDNVSSVVSSVVSVVSCVVPVD

Solvent-accessible surface area (backbone atoms only — not comparable to full-atom values): 16804 Å² total; per-residue (Å²): 111,69,66,61,52,52,52,51,51,52,50,51,51,50,51,50,49,51,51,51,50,49,49,50,52,40,52,51,43,47,55,52,39,52,54,50,50,52,55,50,50,53,49,50,54,50,45,50,48,46,39,50,50,27,50,50,24,44,49,49,25,29,52,46,28,63,70,31,51,64,74,46,80,52,61,70,60,33,52,48,50,51,50,48,29,48,31,28,40,28,25,16,34,62,38,32,74,72,22,78,36,26,77,63,14,71,55,55,35,58,46,45,46,50,50,54,52,38,59,68,33,79,71,48,25,56,52,49,32,68,41,13,60,62,50,22,52,38,45,48,47,24,68,74,38,61,47,42,53,73,42,46,45,65,53,47,52,50,51,51,51,50,43,49,67,72,73,90,112,70,66,60,52,52,51,50,52,51,49,50,52,49,51,51,49,50,50,51,51,49,50,51,52,40,52,51,43,48,53,52,41,52,54,51,50,53,53,49,51,53,51,49,53,51,45,51,49,46,39,50,49,28,51,49,25,42,49,50,24,29,54,46,28,63,71,31,52,63,74,47,77,53,62,69,59,34,50,49,50,50,51,49,29,48,31,29,39,28,24,17,35,61,38,32,74,72,22,77,36,28,78,63,15,73,54,54,35,58,47,46,46,49,51,53,52,39,58,68,32,79,72,48,24,57,54,49,31,68,39,14,59,60,51,23,52,38,43,48,47,25,68,73,37,60,48,44,53,73,41,46,47,65,52,47,52,51,51,53,52,50,43,50,66,72,75,90

Organism: Ruminiclostridium cellulolyticum (strain ATCC 35319 / DSM 5812 / JCM 6584 / H10) (NCBI:txid394503)

Radius of gyration: 30.47 Å; Cα contacts (8 Å, |Δi|>4): 355; chains: 2; bounding box: 47×105×63 Å